Protein AF-A0AAW1NT38-F1 (afdb_monomer_lite)

Secondary structure (DSSP, 8-state):
---------------------HHHHHHHHHHHHHHHHHHHHHTT--HHHHHHHHHHHHHHHHHHSPP----S---HHHHHHHHHHHHHHHHHHHHSGGGTSSTHHHHHHHHHHHTHHHHHTT--------PPPHHHHHHHHHHHHHHHT---TTTSTT--SHHHHHHHHHHHHHHHHHHHT-HHHHHHHHHH-HHHHHHHHHHHHHHTT-HHHHHHH-SSHHHHHHHIIIII-TT--TTTHHHHHHHHHHHTTTTS--TTSHHHHHHHHHHHHT--SS-HHHHTTTS-HHHHHHHHHHHSPPTTSPPPGGGB-TTT--BHHHHHHHHHHH-

Radius of gyration: 24.71 Å; chains: 1; bounding box: 53×36×100 Å

Sequence (331 aa):
MPDDLGKQRIPASRVQVGLVSGERKRVVMDSLALYTELRLTLQGASRQQAREARMQYTSQITTLLPAPARIAHVDEALLELMSERVVWELLCICVGPSAEDGSLAEGLSTWLRTNQAALHCWVKGGGGSDSVTEAQVALVEPCLLLIRRMPHLGQDASISSVPQFVSRRQQWQGAVLGFTQSKAAWDVCRQADPATARGLGMLLNLLLGSSDAIGQATSTWLEQLVARMLYMYPGLRLQGELSALMEQCTQAQDALGCAGWTSTLQLLQAACEGICTPWWPGAARPLGTGSMAHVMDVAGPAPLRPIPPATHTAHTGTTLVESYTAQYASS

Foldseek 3Di:
DDDDPDPPDPPPPPPPPPPQPPLNVQLLVVLVVLLVVLVVQLVPDDLVSNLVSLLVSLVVSLVSADFPDVDVDDDPSNLLSLLLSLLSQLLNLLSDPCQVQLCSLVSLVVSCVRCVSSVCVPDDDDDDDDDDDPLLCLLVVVLVVLVVQQQHAPVPPVHPGLVSNVVSLVVSLVVLVVSVPPVPSLVSSCVVPVPSSVVSVLVSCLQQQPLVSLLVVDQALSSSLSSCCRRPNSPDRLAPRSLVSSVVSCVSRVPRPPLLCVLVSLLSNCSSHLHPFDDPVNVPPSDPLSRSLSVCSSSHHRPPDDRPPSQQPPPPRDGPSVVSVVVVVVD

Organism: NCBI:txid706552

InterPro domains:
  IPR011502 Nucleoporin Nup85-like [PF07575] (135-252)
  IPR011502 Nucleoporin Nup85-like [PTHR13373] (135-300)

pLDDT: mean 71.34, std 16.48, range [25.67, 93.19]

Structure (mmCIF, N/CA/C/O backbone):
data_AF-A0AAW1NT38-F1
#
_entry.id   AF-A0AAW1NT38-F1
#
loop_
_atom_site.group_PDB
_atom_site.id
_atom_site.type_symbol
_atom_site.label_atom_id
_atom_site.label_alt_id
_atom_site.label_comp_id
_atom_site.label_asym_id
_atom_site.label_entity_id
_atom_site.label_seq_id
_atom_site.pdbx_PDB_ins_code
_atom_site.Cartn_x
_atom_site.Cartn_y
_atom_site.Cartn_z
_atom_site.occupancy
_atom_site.B_iso_or_equiv
_atom_site.auth_seq_id
_atom_site.auth_comp_id
_atom_site.auth_asym_id
_atom_site.auth_atom_id
_atom_site.pdbx_PDB_model_num
ATOM 1 N N . MET A 1 1 ? 28.169 -17.656 67.619 1.00 45.38 1 MET A N 1
ATOM 2 C CA . MET A 1 1 ? 28.282 -17.504 66.158 1.00 45.38 1 MET A CA 1
ATOM 3 C C . MET A 1 1 ? 26.889 -17.316 65.593 1.00 45.38 1 MET A C 1
ATOM 5 O O . MET A 1 1 ? 26.133 -18.279 65.629 1.00 45.38 1 MET A O 1
ATOM 9 N N . PRO A 1 2 ? 26.508 -16.090 65.207 1.00 44.72 2 PRO A N 1
ATOM 10 C CA . PRO A 1 2 ? 25.280 -15.835 64.470 1.00 44.72 2 PRO A CA 1
ATOM 11 C C . PRO A 1 2 ? 25.587 -15.630 62.979 1.00 44.72 2 PRO A C 1
ATOM 13 O O . PRO A 1 2 ? 26.490 -14.870 62.630 1.00 44.72 2 PRO A O 1
ATOM 16 N N . ASP A 1 3 ? 24.833 -16.323 62.129 1.00 46.53 3 ASP A N 1
ATOM 17 C CA . ASP A 1 3 ? 24.869 -16.182 60.675 1.00 46.53 3 ASP A CA 1
ATOM 18 C C . ASP A 1 3 ? 24.191 -14.877 60.243 1.00 46.53 3 ASP A C 1
ATOM 20 O O . ASP A 1 3 ? 23.005 -14.639 60.491 1.00 46.53 3 ASP A O 1
ATOM 24 N N . ASP A 1 4 ? 24.981 -14.035 59.586 1.00 45.81 4 ASP A N 1
ATOM 25 C CA . ASP A 1 4 ? 24.618 -12.727 59.057 1.00 45.81 4 ASP A CA 1
ATOM 26 C C . ASP A 1 4 ? 24.061 -12.902 57.632 1.00 45.81 4 ASP A C 1
ATOM 28 O O . ASP A 1 4 ? 24.774 -12.840 56.627 1.00 45.81 4 ASP A O 1
ATOM 32 N N . LEU A 1 5 ? 22.764 -13.212 57.531 1.00 43.72 5 LEU A N 1
ATOM 33 C CA . LEU A 1 5 ? 22.055 -13.270 56.251 1.00 43.72 5 LEU A CA 1
ATOM 34 C C . LEU A 1 5 ? 21.797 -11.848 55.740 1.00 43.72 5 LEU A C 1
ATOM 36 O O . LEU A 1 5 ? 20.794 -11.203 56.061 1.00 43.72 5 LEU A O 1
ATOM 40 N N . GLY A 1 6 ? 22.728 -11.383 54.907 1.00 41.12 6 GLY A N 1
ATOM 41 C CA . GLY A 1 6 ? 22.658 -10.134 54.163 1.00 41.12 6 GLY A CA 1
ATOM 42 C C . GLY A 1 6 ? 21.366 -10.009 53.354 1.00 41.12 6 GLY A C 1
ATOM 43 O O . GLY A 1 6 ? 21.208 -10.589 52.281 1.00 41.12 6 GLY A O 1
ATOM 44 N N . LYS A 1 7 ? 20.446 -9.177 53.848 1.00 41.38 7 LYS A N 1
ATOM 45 C CA . LYS A 1 7 ? 19.305 -8.668 53.082 1.00 41.38 7 LYS A CA 1
ATOM 46 C C . LYS A 1 7 ? 19.824 -7.696 52.021 1.00 41.38 7 LYS A C 1
ATOM 48 O O . LYS A 1 7 ? 19.880 -6.489 52.256 1.00 41.38 7 LYS A O 1
ATOM 53 N N . GLN A 1 8 ? 20.185 -8.209 50.846 1.00 37.03 8 GLN A N 1
ATOM 54 C CA . GLN A 1 8 ? 20.330 -7.380 49.652 1.00 37.03 8 GLN A CA 1
ATOM 55 C C . GLN A 1 8 ? 18.96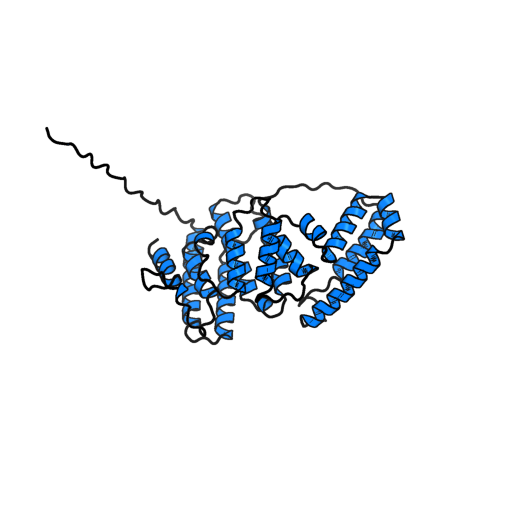2 -6.777 49.315 1.00 37.03 8 GLN A C 1
ATOM 57 O O . GLN A 1 8 ? 18.075 -7.433 48.772 1.00 37.03 8 GLN A O 1
ATOM 62 N N . ARG A 1 9 ? 18.772 -5.505 49.679 1.00 37.41 9 ARG A N 1
ATOM 63 C CA . ARG A 1 9 ? 17.683 -4.685 49.153 1.00 37.41 9 ARG A CA 1
ATOM 64 C C . ARG A 1 9 ? 17.949 -4.481 47.665 1.00 37.41 9 ARG A C 1
ATOM 66 O O . ARG A 1 9 ? 18.832 -3.712 47.303 1.00 37.41 9 ARG A O 1
ATOM 73 N N . ILE A 1 10 ? 17.178 -5.162 46.825 1.00 36.53 10 ILE A N 1
ATOM 74 C CA . ILE A 1 10 ? 17.055 -4.819 45.408 1.00 36.53 10 ILE A CA 1
ATOM 75 C C . ILE A 1 10 ? 16.510 -3.382 45.372 1.00 36.53 10 ILE A C 1
ATOM 77 O O . ILE A 1 10 ? 15.427 -3.145 45.919 1.00 36.53 10 ILE A O 1
ATOM 81 N N . PRO A 1 11 ? 17.242 -2.394 44.827 1.00 38.03 11 PRO A N 1
ATOM 82 C CA . PRO A 1 11 ? 16.704 -1.053 44.694 1.00 38.03 11 PRO A CA 1
ATOM 83 C C . PRO A 1 11 ? 15.492 -1.133 43.769 1.00 38.03 11 PRO A C 1
ATOM 85 O O . PRO A 1 11 ? 15.575 -1.685 42.673 1.00 38.03 11 PRO A O 1
ATOM 88 N N . ALA A 1 12 ? 14.355 -0.613 44.234 1.00 34.03 12 ALA A N 1
ATOM 89 C CA . ALA A 1 12 ? 13.182 -0.430 43.400 1.00 34.03 12 ALA A CA 1
ATOM 90 C C . ALA A 1 12 ? 13.616 0.360 42.162 1.00 34.03 12 ALA A C 1
ATOM 92 O O . ALA A 1 12 ? 13.958 1.541 42.263 1.00 34.03 12 ALA A O 1
ATOM 93 N N . SER A 1 13 ? 13.653 -0.317 41.014 1.00 34.56 13 SER A N 1
ATOM 94 C CA . SER A 1 13 ? 13.786 0.323 39.716 1.00 34.56 13 SER A CA 1
ATOM 95 C C . SER A 1 13 ? 12.601 1.272 39.590 1.00 34.56 13 SER A C 1
ATOM 97 O O . SER A 1 13 ? 11.475 0.857 39.319 1.00 34.56 13 SER A O 1
ATOM 99 N N . ARG A 1 14 ? 12.830 2.555 39.881 1.00 31.98 14 ARG A N 1
ATOM 100 C CA . ARG A 1 14 ? 11.953 3.618 39.411 1.00 31.98 14 ARG A CA 1
ATOM 101 C C . ARG A 1 14 ? 12.062 3.558 37.897 1.00 31.98 14 ARG A C 1
ATOM 103 O O . ARG A 1 14 ? 13.013 4.089 37.334 1.00 31.98 14 ARG A O 1
ATOM 110 N N . VAL A 1 15 ? 11.100 2.893 37.263 1.00 32.72 15 VAL A N 1
ATOM 111 C CA . VAL A 1 15 ? 10.783 3.132 35.860 1.00 32.72 15 VAL A CA 1
ATOM 112 C C . VAL A 1 15 ? 10.579 4.639 35.768 1.00 32.72 15 VAL A C 1
ATOM 114 O O . VAL A 1 15 ? 9.608 5.173 36.304 1.00 32.72 15 VAL A O 1
ATOM 117 N N . GLN A 1 16 ? 11.559 5.352 35.210 1.00 36.75 16 GLN A N 1
ATOM 118 C CA . GLN A 1 16 ? 11.337 6.716 34.768 1.00 36.75 16 GLN A CA 1
ATOM 119 C C . GLN A 1 16 ? 10.251 6.597 33.709 1.00 36.75 16 GLN A C 1
ATOM 121 O O . GLN A 1 16 ? 10.518 6.167 32.591 1.00 36.75 16 GLN A O 1
ATOM 126 N N . VAL A 1 17 ? 9.013 6.901 34.099 1.00 41.00 17 VAL A N 1
ATOM 127 C CA . VAL A 1 17 ? 7.937 7.188 33.159 1.00 41.00 17 VAL A CA 1
ATOM 128 C C . VAL A 1 17 ? 8.474 8.348 32.334 1.00 41.00 17 VAL A C 1
ATOM 130 O O . VAL A 1 17 ? 8.612 9.463 32.842 1.00 41.00 17 VAL A O 1
ATOM 133 N N . GLY A 1 18 ? 8.957 8.031 31.132 1.00 47.66 18 GLY A N 1
ATOM 134 C CA . GLY A 1 18 ? 9.596 8.995 30.253 1.00 47.66 18 GLY A CA 1
ATOM 135 C C . GLY A 1 18 ? 8.668 10.188 30.087 1.00 47.66 18 GLY A C 1
ATOM 136 O O . GLY A 1 18 ? 7.455 10.018 29.971 1.00 47.66 18 GLY A O 1
ATOM 137 N N . LEU A 1 19 ? 9.230 11.397 30.130 1.00 48.25 19 LEU A N 1
ATOM 138 C CA . LEU A 1 19 ? 8.506 12.615 29.789 1.00 48.25 19 LEU A CA 1
ATOM 139 C C . LEU A 1 19 ? 7.923 12.429 28.388 1.00 48.25 19 LEU A C 1
ATOM 141 O O . LEU A 1 19 ? 8.632 12.541 27.392 1.00 48.25 19 LEU A O 1
ATOM 145 N N . VAL A 1 20 ? 6.636 12.098 28.329 1.00 58.75 20 VAL A N 1
ATOM 146 C CA . VAL A 1 20 ? 5.886 12.016 27.083 1.00 58.75 20 VAL A CA 1
ATOM 147 C C . VAL A 1 20 ? 6.027 13.378 26.415 1.00 58.75 20 VAL A C 1
ATOM 149 O O . VAL A 1 20 ? 5.691 14.398 27.027 1.00 58.75 20 VAL A O 1
ATOM 152 N N . SER A 1 21 ? 6.569 13.411 25.195 1.00 73.50 21 SER A N 1
ATOM 153 C CA . SER A 1 21 ? 6.707 14.660 24.447 1.00 73.50 21 SER A CA 1
ATOM 154 C C . SER A 1 21 ? 5.348 15.369 24.389 1.00 73.50 21 SER A C 1
ATOM 156 O O . SER A 1 21 ? 4.294 14.724 24.349 1.00 73.50 21 SER A O 1
ATOM 158 N N . GLY A 1 22 ? 5.343 16.707 24.417 1.00 78.69 22 GLY A N 1
ATOM 159 C CA . GLY A 1 22 ? 4.092 17.478 24.406 1.00 78.69 22 GLY A CA 1
ATOM 160 C C . GLY A 1 22 ? 3.172 17.094 23.239 1.00 78.69 22 GLY A C 1
ATOM 161 O O . GLY A 1 22 ? 1.953 17.047 23.397 1.00 78.69 22 GLY A O 1
ATOM 162 N N . GLU A 1 23 ? 3.763 16.722 22.102 1.00 78.69 23 GLU A N 1
ATOM 163 C CA . GLU A 1 23 ? 3.048 16.227 20.926 1.00 78.69 23 GLU A CA 1
ATOM 164 C C . GLU A 1 23 ? 2.381 14.872 21.162 1.00 78.69 23 GLU A C 1
ATOM 166 O O . GLU A 1 23 ? 1.194 14.725 20.871 1.00 78.69 23 GLU A O 1
ATOM 171 N N . ARG A 1 24 ? 3.090 13.900 21.749 1.00 80.81 24 ARG A N 1
ATOM 172 C CA . ARG A 1 24 ? 2.501 12.595 22.063 1.00 80.81 24 ARG A CA 1
ATOM 173 C C . ARG A 1 24 ? 1.367 12.732 23.076 1.00 80.81 24 ARG A C 1
ATOM 175 O O . ARG A 1 24 ? 0.330 12.103 22.903 1.00 80.81 24 ARG A O 1
ATOM 182 N N . LYS A 1 25 ? 1.497 13.613 24.074 1.00 80.00 25 LYS A N 1
ATOM 183 C CA . LYS A 1 25 ? 0.405 13.892 25.020 1.00 80.00 25 LYS A CA 1
ATOM 184 C C . LYS A 1 25 ? -0.839 14.444 24.315 1.00 80.00 25 LYS A C 1
ATOM 186 O O . LYS A 1 25 ? -1.946 14.029 24.643 1.00 80.00 25 LYS A O 1
ATOM 191 N N . ARG A 1 26 ? -0.666 15.348 23.344 1.00 84.81 26 ARG A N 1
ATOM 192 C CA . ARG A 1 26 ? -1.775 15.880 22.538 1.00 84.81 26 ARG A CA 1
ATOM 193 C C . ARG A 1 26 ? -2.465 14.773 21.740 1.00 84.81 26 ARG A C 1
ATOM 195 O O . ARG A 1 26 ? -3.669 14.607 21.878 1.00 84.81 26 ARG A O 1
ATOM 202 N N . VAL A 1 27 ? -1.702 13.985 20.976 1.00 83.00 27 VAL A N 1
ATOM 203 C CA . VAL A 1 27 ? -2.238 12.864 20.176 1.00 83.00 27 VAL A CA 1
ATOM 204 C C . VAL A 1 27 ? -3.034 11.902 21.055 1.00 83.00 27 VAL A C 1
ATOM 206 O O . VAL A 1 27 ? -4.141 11.499 20.711 1.00 83.00 27 VAL A O 1
ATOM 209 N N . VAL A 1 28 ? -2.493 11.574 22.223 1.00 80.25 28 VAL A N 1
ATOM 210 C CA . VAL A 1 28 ? -3.131 10.684 23.190 1.00 80.25 28 VAL A CA 1
ATOM 211 C C . VAL A 1 28 ? -4.463 11.255 23.700 1.00 80.25 28 VAL A C 1
ATOM 213 O O . VAL A 1 28 ? -5.466 10.547 23.694 1.00 80.25 28 VAL A O 1
ATOM 216 N N . MET A 1 29 ? -4.510 12.532 24.085 1.00 82.00 29 MET A N 1
ATOM 217 C CA . MET A 1 29 ? -5.749 13.164 24.560 1.00 82.00 29 MET A CA 1
ATOM 218 C C . MET A 1 29 ? -6.814 13.267 23.464 1.00 82.00 29 MET A C 1
ATOM 220 O O . MET A 1 29 ? -7.975 12.937 23.705 1.00 82.00 29 MET A O 1
ATOM 224 N N . ASP A 1 30 ? -6.418 13.679 22.261 1.00 85.69 30 ASP A N 1
ATOM 225 C CA . ASP A 1 30 ? -7.339 13.851 21.137 1.00 85.69 30 ASP A CA 1
ATOM 226 C C . ASP A 1 30 ? -7.868 12.490 20.649 1.00 85.69 30 ASP A C 1
ATOM 228 O O . ASP A 1 30 ? -9.058 12.337 20.371 1.00 85.69 30 ASP A O 1
ATOM 232 N N . SER A 1 31 ? -7.012 11.462 20.625 1.00 86.81 31 SER A N 1
ATOM 233 C CA . SER A 1 31 ? -7.403 10.103 20.228 1.00 86.81 31 SER A CA 1
ATOM 234 C C . SER A 1 31 ? -8.367 9.426 21.204 1.00 86.81 31 SER A C 1
ATOM 236 O O . SER A 1 31 ? -9.160 8.590 20.771 1.00 86.81 31 SER A O 1
ATOM 238 N N . LEU A 1 32 ? -8.349 9.788 22.492 1.00 84.31 32 LEU A N 1
ATOM 239 C CA . LEU A 1 32 ? -9.228 9.202 23.509 1.00 84.31 32 LEU A CA 1
ATOM 240 C C . LEU A 1 32 ? -10.703 9.564 23.281 1.00 84.31 32 LEU A C 1
ATOM 242 O O . LEU A 1 32 ? -11.586 8.715 23.438 1.00 84.31 32 LEU A O 1
ATOM 246 N N . ALA A 1 33 ? -10.976 10.813 22.894 1.00 86.25 33 ALA A N 1
ATOM 247 C CA . ALA A 1 33 ? -12.331 11.258 22.573 1.00 86.25 33 ALA A CA 1
ATOM 248 C C . ALA A 1 33 ? -12.879 10.487 21.363 1.00 86.25 33 ALA A C 1
ATOM 250 O O . ALA A 1 33 ? -13.957 9.894 21.438 1.00 86.25 33 ALA A O 1
ATOM 251 N N . LEU A 1 34 ? -12.073 10.404 20.301 1.00 90.06 34 LEU A N 1
ATOM 252 C CA . LEU A 1 34 ? -12.398 9.648 19.091 1.00 90.06 34 LEU A CA 1
ATOM 253 C C . LEU A 1 34 ? -12.607 8.157 19.387 1.00 90.06 34 LEU A C 1
ATOM 255 O O . LEU A 1 34 ? -13.501 7.518 18.838 1.00 90.06 34 LEU A O 1
ATOM 259 N N . TYR A 1 35 ? -11.794 7.592 20.280 1.00 87.25 35 TYR A N 1
ATOM 260 C CA . TYR A 1 35 ? -11.884 6.184 20.646 1.00 87.25 35 TYR A CA 1
ATOM 261 C C . TYR A 1 35 ? -13.162 5.888 21.431 1.00 87.25 35 TYR A C 1
ATOM 263 O O . TYR A 1 35 ? -13.831 4.885 21.189 1.00 87.25 35 TYR A O 1
ATOM 271 N N . THR A 1 36 ? -13.546 6.787 22.335 1.00 85.81 36 THR A N 1
ATOM 272 C CA . THR A 1 36 ? -14.799 6.666 23.086 1.00 85.81 36 THR A CA 1
ATOM 273 C C . THR A 1 36 ? -16.006 6.684 22.143 1.00 85.81 36 THR A C 1
ATOM 275 O O . THR A 1 36 ? -16.895 5.841 22.270 1.00 85.81 36 THR A O 1
ATOM 278 N N . GLU A 1 37 ? -16.009 7.583 21.154 1.00 89.06 37 GLU A N 1
ATOM 279 C CA . GLU A 1 37 ? -17.038 7.645 20.108 1.00 89.06 37 GLU A CA 1
ATOM 280 C C . GLU A 1 37 ? -17.087 6.359 19.269 1.00 89.06 37 GLU A C 1
ATOM 282 O O . GLU A 1 37 ? -18.168 5.797 19.052 1.00 89.06 37 GLU A O 1
ATOM 287 N N . LEU A 1 38 ? -15.922 5.836 18.865 1.00 88.31 38 LEU A N 1
ATOM 288 C CA . LEU A 1 38 ? -15.827 4.562 18.154 1.00 88.31 38 LEU A CA 1
ATOM 289 C C . LEU A 1 38 ? -16.464 3.430 18.970 1.00 88.31 38 LEU A C 1
ATOM 291 O O . LEU A 1 38 ? -17.312 2.709 18.446 1.00 88.31 38 LEU A O 1
ATOM 295 N N . ARG A 1 39 ? -16.099 3.272 20.250 1.00 86.00 39 ARG A N 1
ATOM 296 C CA . ARG A 1 39 ? -16.622 2.178 21.086 1.00 86.00 39 ARG A CA 1
ATOM 297 C C . ARG A 1 39 ? -18.132 2.249 21.258 1.00 86.00 39 ARG A C 1
ATOM 299 O O . ARG A 1 39 ? -18.788 1.214 21.179 1.00 86.00 39 ARG A O 1
ATOM 306 N N . LEU A 1 40 ? -18.678 3.445 21.471 1.00 87.31 40 LEU A N 1
ATOM 307 C CA . LEU A 1 40 ? -20.125 3.644 21.558 1.00 87.31 40 LEU A CA 1
ATOM 308 C C . LEU A 1 40 ? -20.812 3.264 20.244 1.00 87.31 40 LEU A C 1
ATOM 310 O O . LEU A 1 40 ? -21.827 2.576 20.262 1.00 87.31 40 LEU A O 1
ATOM 314 N N . THR A 1 41 ? -20.223 3.637 19.109 1.00 88.25 41 THR A N 1
ATOM 315 C CA . THR A 1 41 ? -20.763 3.303 17.786 1.00 88.25 41 THR A CA 1
ATOM 316 C C . THR A 1 41 ? -20.717 1.800 17.514 1.00 88.25 41 THR A C 1
ATOM 318 O O . THR A 1 41 ? -21.653 1.247 16.949 1.00 88.25 41 THR A O 1
ATOM 321 N N . LEU A 1 42 ? -19.659 1.105 17.942 1.00 84.12 42 LEU A N 1
ATOM 322 C CA . LEU A 1 42 ? -19.520 -0.340 17.742 1.00 84.12 42 LEU A CA 1
ATOM 323 C C . LEU A 1 42 ? -20.532 -1.170 18.554 1.00 84.12 42 LEU A C 1
ATOM 325 O O . LEU A 1 42 ? -20.796 -2.321 18.195 1.00 84.12 42 LEU A O 1
ATOM 329 N N . GLN A 1 43 ? -21.127 -0.614 19.614 1.00 88.00 43 GLN A N 1
ATOM 330 C CA . GLN A 1 43 ? -22.145 -1.298 20.413 1.00 88.00 43 GLN A CA 1
ATOM 331 C C . GLN A 1 43 ? -23.459 -1.422 19.633 1.00 88.00 43 GLN A C 1
ATOM 333 O O . GLN A 1 43 ? -24.268 -0.503 19.569 1.00 88.00 43 GLN A O 1
ATOM 338 N N . GLY A 1 44 ? -23.684 -2.596 19.038 1.00 81.31 44 GLY A N 1
ATOM 339 C CA . GLY A 1 44 ? -24.909 -2.894 18.289 1.00 81.31 44 GLY A CA 1
ATOM 340 C C . GLY A 1 44 ? -24.907 -2.407 16.838 1.00 81.31 44 GLY A C 1
ATOM 341 O O . GLY A 1 44 ? -25.922 -2.544 16.157 1.00 81.31 44 GLY A O 1
ATOM 342 N N . ALA A 1 45 ? -23.782 -1.887 16.338 1.00 84.88 45 ALA A N 1
ATOM 343 C CA . ALA A 1 45 ? -23.643 -1.545 14.929 1.00 84.88 45 ALA A CA 1
ATOM 344 C C . ALA A 1 45 ? -23.773 -2.778 14.024 1.00 84.88 45 ALA A C 1
ATOM 346 O O . ALA A 1 45 ? -23.226 -3.854 14.290 1.00 84.88 45 ALA A O 1
ATOM 347 N N . SER A 1 46 ? -24.432 -2.584 12.882 1.00 87.56 46 SER A N 1
ATOM 348 C CA . SER A 1 46 ? -24.325 -3.514 11.760 1.00 87.56 46 SER A CA 1
ATOM 349 C C . SER A 1 46 ? -22.874 -3.615 11.273 1.00 87.56 46 SER A C 1
ATOM 351 O O . SER A 1 46 ? -22.048 -2.732 11.511 1.00 87.56 46 SER A O 1
ATOM 353 N N . ARG A 1 47 ? -22.548 -4.675 10.524 1.00 78.75 47 ARG A N 1
ATOM 354 C CA . ARG A 1 47 ? -21.198 -4.865 9.961 1.00 78.75 47 ARG A CA 1
ATOM 355 C C . ARG A 1 47 ? -20.735 -3.667 9.121 1.00 78.75 47 ARG A C 1
ATOM 357 O O . ARG A 1 47 ? -19.565 -3.305 9.192 1.00 78.75 47 ARG A O 1
ATOM 364 N N . GLN A 1 48 ? -21.639 -3.065 8.348 1.00 83.12 48 GLN A N 1
ATOM 365 C CA . GLN A 1 48 ? -21.326 -1.901 7.521 1.00 83.12 48 GLN A CA 1
ATOM 366 C C . GLN A 1 48 ? -21.053 -0.659 8.378 1.00 83.12 48 GLN A C 1
ATOM 368 O O . GLN A 1 48 ? -20.013 -0.032 8.209 1.00 83.12 48 GLN A O 1
ATOM 373 N N . GLN A 1 49 ? -21.914 -0.366 9.357 1.00 85.88 49 GLN A N 1
ATOM 374 C CA . GLN A 1 49 ? -21.715 0.757 10.283 1.00 85.88 49 GLN A CA 1
ATOM 375 C C . GLN A 1 49 ? -20.423 0.611 11.094 1.00 85.88 49 GLN A C 1
ATOM 377 O O . GLN A 1 49 ? -19.673 1.569 11.245 1.00 85.88 49 GLN A O 1
ATOM 382 N N . ALA A 1 50 ? -20.121 -0.600 11.573 1.00 81.94 50 ALA A N 1
ATOM 383 C CA . ALA A 1 50 ? -18.883 -0.874 12.294 1.00 81.94 50 ALA A CA 1
ATOM 384 C C . ALA A 1 50 ? -17.649 -0.619 11.417 1.00 81.94 50 ALA A C 1
ATOM 386 O O . ALA A 1 50 ? -16.649 -0.088 11.893 1.00 81.94 50 ALA A O 1
ATOM 387 N N . ARG A 1 51 ? -17.719 -0.962 10.126 1.00 82.25 51 ARG A N 1
ATOM 388 C CA . ARG A 1 51 ? -16.648 -0.680 9.165 1.00 82.25 51 ARG A CA 1
ATOM 389 C C . ARG A 1 51 ? -16.486 0.819 8.922 1.00 82.25 51 ARG A C 1
ATOM 391 O O . ARG A 1 51 ? -15.368 1.311 9.001 1.00 82.25 51 ARG A O 1
ATOM 398 N N . GLU A 1 52 ? -17.576 1.531 8.647 1.00 86.69 52 GLU A N 1
ATOM 399 C CA . GLU A 1 52 ? -17.570 2.983 8.420 1.00 86.69 52 GLU A CA 1
ATOM 400 C C . GLU A 1 52 ? -16.997 3.733 9.628 1.00 86.69 52 GLU A C 1
ATOM 402 O O . GLU A 1 52 ? -16.090 4.549 9.464 1.00 86.69 52 GLU A O 1
ATOM 407 N N . ALA A 1 53 ? -17.422 3.369 10.841 1.00 86.50 53 ALA A N 1
ATOM 408 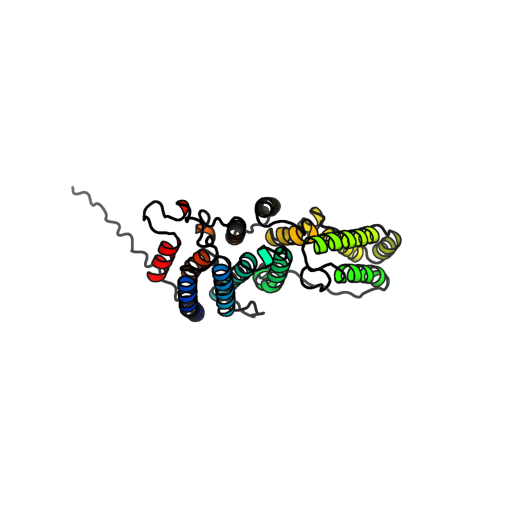C CA . ALA A 1 53 ? -16.904 3.941 12.079 1.00 86.50 53 ALA A CA 1
ATOM 409 C C . ALA A 1 53 ? -15.397 3.689 12.253 1.00 86.50 53 ALA A C 1
ATOM 411 O O . ALA A 1 53 ? -14.648 4.604 12.593 1.00 86.50 53 ALA A O 1
ATOM 412 N N . ARG A 1 54 ? -14.921 2.467 11.966 1.00 86.94 54 ARG A N 1
ATOM 413 C CA . ARG A 1 54 ? -13.488 2.137 12.025 1.00 86.94 54 ARG A CA 1
ATOM 414 C C . ARG A 1 54 ? -12.680 2.918 10.992 1.00 86.94 54 ARG A C 1
ATOM 416 O O . ARG A 1 54 ? -11.635 3.440 11.353 1.00 86.94 54 ARG A O 1
ATOM 423 N N . MET A 1 55 ? -13.163 3.036 9.751 1.00 85.12 55 MET A N 1
ATOM 424 C CA . MET A 1 55 ? -12.500 3.829 8.705 1.00 85.12 55 MET A CA 1
ATOM 425 C C . MET A 1 55 ? -12.412 5.310 9.078 1.00 85.12 55 MET A C 1
ATOM 427 O O . MET A 1 55 ? -11.370 5.941 8.897 1.00 85.12 55 MET A O 1
ATOM 431 N N . GLN A 1 56 ? -13.503 5.872 9.601 1.00 89.94 56 GLN A N 1
ATOM 432 C CA . GLN A 1 56 ? -13.539 7.261 10.045 1.00 89.94 56 GLN A CA 1
ATOM 433 C C . GLN A 1 56 ? -12.540 7.484 11.182 1.00 89.94 56 GLN A C 1
ATOM 435 O O . GLN A 1 56 ? -11.732 8.410 11.117 1.00 89.94 56 GLN A O 1
ATOM 440 N N . TYR A 1 57 ? -12.542 6.593 12.171 1.00 90.75 57 TYR A N 1
ATOM 441 C CA . TYR A 1 57 ? -11.618 6.641 13.292 1.00 90.75 57 TYR A CA 1
ATOM 442 C C . TYR A 1 57 ? -10.151 6.553 12.842 1.00 90.75 57 TYR A C 1
ATOM 444 O O . TYR A 1 57 ? -9.354 7.429 13.173 1.00 90.75 57 TYR A O 1
ATOM 452 N N . THR A 1 58 ? -9.783 5.553 12.032 1.00 86.06 58 THR A N 1
ATOM 453 C CA . THR A 1 58 ? -8.399 5.385 11.550 1.00 86.06 58 THR A CA 1
ATOM 454 C C . THR A 1 58 ? -7.939 6.583 10.718 1.00 86.06 58 THR A C 1
ATOM 456 O O . THR A 1 58 ? -6.799 7.035 10.854 1.00 86.06 58 THR A O 1
ATOM 459 N N . SER A 1 59 ? -8.835 7.152 9.901 1.00 87.81 59 SER A N 1
ATOM 460 C CA . SER A 1 59 ? -8.565 8.375 9.143 1.00 87.81 59 SER A CA 1
ATOM 461 C C . SER A 1 59 ? -8.308 9.564 10.071 1.00 87.81 59 SER A C 1
ATOM 463 O O . SER A 1 59 ? -7.345 10.298 9.867 1.00 87.81 59 SER A O 1
ATOM 465 N N . GLN A 1 60 ? -9.133 9.761 11.101 1.00 91.81 60 GLN A N 1
ATOM 466 C CA . GLN A 1 60 ? -8.967 10.866 12.047 1.00 91.81 60 GLN A CA 1
ATOM 467 C C . GLN A 1 60 ? -7.677 10.720 12.866 1.00 91.81 60 GLN A C 1
ATOM 469 O O . GLN A 1 60 ? -6.915 11.681 12.962 1.00 91.81 60 GLN A O 1
ATOM 474 N N . ILE A 1 61 ? -7.354 9.522 13.364 1.00 89.31 61 ILE A N 1
ATOM 475 C CA . ILE A 1 61 ? -6.084 9.268 14.067 1.00 89.31 61 ILE A CA 1
ATOM 476 C C . ILE A 1 61 ? -4.879 9.580 13.175 1.00 89.31 61 ILE A C 1
ATOM 478 O O . ILE A 1 61 ? -3.946 10.255 13.608 1.00 89.31 61 ILE A O 1
ATOM 482 N N . THR A 1 62 ? -4.925 9.177 11.904 1.00 88.00 62 THR A N 1
ATOM 483 C CA . THR A 1 62 ? -3.871 9.492 10.929 1.00 88.00 62 THR A CA 1
ATOM 484 C C . THR A 1 62 ? -3.642 11.003 10.797 1.00 88.00 62 THR A C 1
ATOM 486 O O . THR A 1 62 ? -2.500 11.442 10.665 1.00 88.00 62 THR A O 1
ATOM 489 N N . THR A 1 63 ? -4.704 11.817 10.862 1.00 89.75 63 THR A N 1
ATOM 490 C CA . THR A 1 63 ? -4.586 13.287 10.790 1.00 89.75 63 THR A CA 1
ATOM 491 C C . THR A 1 63 ? -4.005 13.927 12.051 1.00 89.75 63 THR A C 1
ATOM 493 O O . THR A 1 63 ? -3.421 15.005 11.955 1.00 89.75 63 THR A O 1
ATOM 496 N N . LEU A 1 64 ? -4.122 13.274 13.213 1.00 88.38 64 LEU A N 1
ATOM 497 C CA . LEU A 1 64 ? -3.511 13.740 14.463 1.00 88.38 64 LEU A CA 1
ATOM 498 C C . LEU A 1 64 ? -1.993 13.514 14.484 1.00 88.38 64 LEU A C 1
ATOM 500 O O . LEU A 1 64 ? -1.268 14.225 15.186 1.00 88.38 64 LEU A O 1
ATOM 504 N N . LEU A 1 65 ? -1.518 12.528 13.720 1.00 87.06 65 LEU A N 1
ATOM 505 C CA . LEU A 1 65 ? -0.117 12.135 13.666 1.00 87.06 65 LEU A CA 1
ATOM 506 C C . LEU A 1 65 ? 0.668 12.951 12.622 1.00 87.06 65 LEU A C 1
ATOM 508 O O . LEU A 1 65 ? 0.157 13.249 11.534 1.00 87.06 65 LEU A O 1
ATOM 512 N N . PRO A 1 66 ? 1.932 13.302 12.911 1.00 82.50 66 PRO A N 1
ATOM 513 C CA . PRO A 1 66 ? 2.748 14.133 12.035 1.00 82.50 66 PRO A CA 1
ATOM 514 C C . PRO A 1 66 ? 2.985 13.449 10.686 1.00 82.50 66 PRO A C 1
ATOM 516 O O . PRO A 1 66 ? 3.308 12.265 10.614 1.00 82.50 66 PRO A O 1
ATOM 519 N N . ALA A 1 67 ? 2.812 14.203 9.600 1.00 79.38 67 ALA A N 1
ATOM 520 C CA . ALA A 1 67 ? 3.085 13.707 8.257 1.00 79.38 67 ALA A CA 1
ATOM 521 C C . ALA A 1 67 ? 4.597 13.534 8.034 1.00 79.38 67 ALA A C 1
ATOM 523 O O . ALA A 1 67 ? 5.377 14.327 8.570 1.00 79.38 67 ALA A O 1
ATOM 524 N N . PRO A 1 68 ? 5.020 12.581 7.183 1.00 64.25 68 PRO A N 1
ATOM 525 C CA . PRO A 1 68 ? 6.402 12.467 6.732 1.00 64.25 68 PRO A CA 1
ATOM 526 C C . PRO A 1 68 ? 6.751 13.623 5.781 1.00 64.25 68 PRO A C 1
ATOM 528 O O . PRO A 1 68 ? 6.879 13.459 4.572 1.00 64.25 68 PRO A O 1
ATOM 531 N N . ALA A 1 69 ? 6.871 14.838 6.309 1.00 61.12 69 ALA A N 1
ATOM 532 C CA . ALA A 1 69 ? 7.460 15.947 5.574 1.00 61.12 69 ALA A CA 1
ATOM 533 C C . ALA A 1 69 ? 8.989 15.778 5.527 1.00 61.12 69 ALA A C 1
ATOM 535 O O . ALA A 1 69 ? 9.574 15.043 6.324 1.00 61.12 69 ALA A O 1
ATOM 536 N N . ARG A 1 70 ? 9.659 16.481 4.604 1.00 57.38 70 ARG A N 1
ATOM 537 C CA . ARG A 1 70 ? 11.130 16.589 4.567 1.00 57.38 70 ARG A CA 1
ATOM 538 C C . ARG A 1 70 ? 11.616 17.415 5.761 1.00 57.38 70 ARG A C 1
ATOM 540 O O . ARG A 1 70 ? 12.004 18.570 5.611 1.00 57.38 70 ARG A O 1
ATOM 547 N N . ILE A 1 71 ? 11.524 16.854 6.957 1.00 57.97 71 ILE A N 1
ATOM 548 C CA . ILE A 1 71 ? 11.979 17.495 8.182 1.00 57.97 71 ILE A CA 1
ATOM 549 C C . ILE A 1 71 ? 13.497 17.322 8.226 1.00 57.97 71 ILE A C 1
ATOM 551 O O . ILE A 1 71 ? 14.008 16.206 8.186 1.00 57.97 71 ILE A O 1
ATOM 555 N N . ALA A 1 72 ? 14.224 18.440 8.250 1.00 58.12 72 ALA A N 1
ATOM 556 C CA . ALA A 1 72 ? 15.688 18.447 8.221 1.00 58.12 72 ALA A CA 1
ATOM 557 C C . ALA A 1 72 ? 16.319 17.810 9.476 1.00 58.12 72 ALA A C 1
ATOM 559 O O . ALA A 1 72 ? 17.452 17.338 9.417 1.00 58.12 72 ALA A O 1
ATOM 560 N N . HIS A 1 73 ? 15.575 17.764 10.585 1.00 68.31 73 HIS A N 1
ATOM 561 C CA . HIS A 1 73 ? 15.949 17.092 11.824 1.00 68.31 73 HIS A CA 1
ATOM 562 C C . HIS A 1 73 ? 14.763 16.301 12.375 1.00 68.31 73 HIS A C 1
ATOM 564 O O . HIS A 1 73 ? 13.791 16.884 12.843 1.00 68.31 73 HIS A O 1
ATOM 570 N N . VAL A 1 74 ? 14.857 14.976 12.310 1.00 70.19 74 VAL A N 1
ATOM 571 C CA . VAL A 1 74 ? 13.897 14.059 12.929 1.00 70.19 74 VAL A CA 1
ATOM 572 C C . VAL A 1 74 ? 14.520 13.570 14.232 1.00 70.19 74 VAL A C 1
ATOM 574 O O . VAL A 1 74 ? 15.585 12.951 14.199 1.00 70.19 74 VAL A O 1
ATOM 577 N N . ASP A 1 75 ? 13.901 13.897 15.365 1.00 79.44 75 ASP A N 1
ATOM 578 C CA . ASP A 1 75 ? 14.260 13.293 16.649 1.00 79.44 75 ASP A CA 1
ATOM 579 C C . ASP A 1 75 ? 13.567 11.930 16.832 1.00 79.44 75 ASP A C 1
ATOM 581 O O . ASP A 1 75 ? 12.715 11.526 16.037 1.00 79.44 75 ASP A O 1
ATOM 585 N N . GLU A 1 76 ? 13.973 11.182 17.857 1.00 74.62 76 GLU A N 1
ATOM 586 C CA . GLU A 1 76 ? 13.481 9.821 18.103 1.00 74.62 76 GLU A CA 1
ATOM 587 C C . GLU A 1 76 ? 11.973 9.786 18.405 1.00 74.62 76 GLU A C 1
ATOM 589 O O . GLU A 1 76 ? 11.259 8.930 17.888 1.00 74.62 76 GLU A O 1
ATOM 594 N N . ALA A 1 77 ? 11.458 10.763 19.157 1.00 76.75 77 ALA A N 1
ATOM 595 C CA . ALA A 1 77 ? 10.040 10.835 19.514 1.00 76.75 77 ALA A CA 1
ATOM 596 C C . ALA A 1 77 ? 9.149 11.134 18.296 1.00 76.75 77 ALA A C 1
ATOM 598 O O . ALA A 1 77 ? 8.052 10.585 18.161 1.00 76.75 77 ALA A O 1
ATOM 599 N N . LEU A 1 78 ? 9.619 11.992 17.391 1.00 76.94 78 LEU A N 1
ATOM 600 C CA . LEU A 1 78 ? 8.948 12.281 16.135 1.00 76.94 78 LEU A CA 1
ATOM 601 C C . LEU A 1 78 ? 8.998 11.075 15.191 1.00 76.94 78 LEU A C 1
ATOM 603 O O . LEU A 1 78 ? 7.994 10.769 14.548 1.00 76.94 78 LEU A O 1
ATOM 607 N N . LEU A 1 79 ? 10.124 10.354 15.147 1.00 74.81 79 LEU A N 1
ATOM 608 C CA . LEU A 1 79 ? 10.254 9.119 14.370 1.00 74.81 79 LEU A CA 1
ATOM 609 C C . LEU A 1 79 ? 9.260 8.048 14.840 1.00 74.81 79 LEU A C 1
ATOM 611 O O . LEU A 1 79 ? 8.633 7.398 14.003 1.00 74.81 79 LEU A O 1
ATOM 615 N N . GLU A 1 80 ? 9.064 7.898 16.153 1.00 77.38 80 GLU A N 1
ATOM 616 C CA . GLU A 1 80 ? 8.047 6.999 16.711 1.00 77.38 80 GLU A CA 1
ATOM 617 C C . GLU A 1 80 ? 6.637 7.375 16.239 1.00 77.38 80 GLU A C 1
ATOM 619 O O . GLU A 1 80 ? 5.913 6.520 15.729 1.00 77.38 80 GLU A O 1
ATOM 624 N N . LEU A 1 81 ? 6.249 8.652 16.346 1.00 79.75 81 LEU A N 1
ATOM 625 C CA . LEU A 1 81 ? 4.926 9.122 15.909 1.00 79.75 81 LEU A CA 1
ATOM 626 C C . LEU A 1 81 ? 4.724 8.976 14.393 1.00 79.75 81 LEU A C 1
ATOM 628 O O . LEU A 1 81 ? 3.623 8.667 13.935 1.00 79.75 81 LEU A O 1
ATOM 632 N N . MET A 1 82 ? 5.786 9.159 13.607 1.00 79.38 82 MET A N 1
ATOM 633 C CA . MET A 1 82 ? 5.763 8.892 12.170 1.00 79.38 82 MET A CA 1
ATOM 634 C C . MET A 1 82 ? 5.603 7.395 11.879 1.00 79.38 82 MET A C 1
ATOM 636 O O . MET A 1 82 ? 4.817 7.033 11.006 1.00 79.38 82 MET A O 1
ATOM 640 N N . SER A 1 83 ? 6.284 6.516 12.620 1.00 75.12 83 SER A N 1
ATOM 641 C CA . SER A 1 83 ? 6.118 5.062 12.482 1.00 75.12 83 SER A CA 1
ATOM 642 C C . SER A 1 83 ? 4.702 4.610 12.850 1.00 75.12 83 SER A C 1
ATOM 644 O O . SER A 1 83 ? 4.111 3.767 12.178 1.00 75.12 83 SER A O 1
ATOM 646 N N . GLU A 1 84 ? 4.113 5.244 13.861 1.00 82.12 84 GLU A N 1
ATOM 647 C CA . GLU A 1 84 ? 2.740 5.000 14.278 1.00 82.12 84 GLU A CA 1
ATOM 648 C C . GLU A 1 84 ? 1.750 5.422 13.183 1.00 82.12 84 GLU A C 1
ATOM 650 O O . GLU A 1 84 ? 0.828 4.675 12.853 1.00 82.12 84 GLU A O 1
ATOM 655 N N . ARG A 1 85 ? 1.975 6.572 12.539 1.00 85.12 85 ARG A N 1
ATOM 656 C CA . ARG A 1 85 ? 1.155 7.027 11.407 1.00 85.12 85 ARG A CA 1
ATOM 657 C C . ARG A 1 85 ? 1.171 6.042 10.248 1.00 85.12 85 ARG A C 1
ATOM 659 O O . ARG A 1 85 ? 0.118 5.726 9.702 1.00 85.12 85 ARG A O 1
ATOM 666 N N . VAL A 1 86 ? 2.359 5.556 9.895 1.00 79.06 86 VAL A N 1
ATOM 667 C CA . VAL A 1 86 ? 2.571 4.565 8.833 1.00 79.06 86 VAL A CA 1
ATOM 668 C C . VAL A 1 86 ? 1.690 3.335 9.086 1.00 79.06 86 VAL A C 1
ATOM 670 O O . VAL A 1 86 ? 1.010 2.863 8.174 1.00 79.06 86 VAL A O 1
ATOM 673 N N . VAL A 1 87 ? 1.620 2.872 10.338 1.00 77.69 87 VAL A N 1
ATOM 674 C CA . VAL A 1 87 ? 0.757 1.757 10.754 1.00 77.69 87 VAL A CA 1
ATOM 675 C C . VAL A 1 87 ? -0.735 2.096 10.633 1.00 77.69 87 VAL A C 1
ATOM 677 O O . VAL A 1 87 ? -1.500 1.289 10.103 1.00 77.69 87 VAL A O 1
ATOM 680 N N . TRP A 1 88 ? -1.170 3.282 11.064 1.00 83.44 88 TRP A N 1
ATOM 681 C CA . TRP A 1 88 ? -2.575 3.697 10.946 1.00 83.44 88 TRP A CA 1
ATOM 682 C C . TRP A 1 88 ? -3.040 3.851 9.494 1.00 83.44 88 TRP A C 1
ATOM 684 O O . TRP A 1 88 ? -4.138 3.407 9.154 1.00 83.44 88 TRP A O 1
ATOM 694 N N . GLU A 1 89 ? -2.200 4.394 8.613 1.00 83.19 89 GLU A N 1
ATOM 695 C CA . GLU A 1 89 ? -2.498 4.479 7.179 1.00 83.19 89 GLU A CA 1
ATOM 696 C C . GLU A 1 89 ? -2.617 3.084 6.543 1.00 83.19 89 GLU A C 1
ATOM 698 O O . GLU A 1 89 ? -3.469 2.856 5.681 1.00 83.19 89 GLU A O 1
ATOM 703 N N . LEU A 1 90 ? -1.813 2.124 7.004 1.00 79.50 90 LEU A N 1
ATOM 704 C CA . LEU A 1 90 ? -1.893 0.735 6.559 1.00 79.50 90 LEU A CA 1
ATOM 705 C C . LEU A 1 90 ? -3.196 0.066 7.018 1.00 79.50 90 LEU A C 1
ATOM 707 O O . LEU A 1 90 ? -3.846 -0.640 6.243 1.00 79.50 90 LEU A O 1
ATOM 711 N N . LEU A 1 91 ? -3.619 0.330 8.258 1.00 77.50 91 LEU A N 1
ATOM 712 C CA . LEU A 1 91 ? -4.900 -0.139 8.791 1.00 77.50 91 LEU A CA 1
ATOM 713 C C . LEU A 1 91 ? -6.087 0.449 8.021 1.00 77.50 91 LEU A C 1
ATOM 715 O O . LEU A 1 91 ? -7.022 -0.290 7.718 1.00 77.50 91 LEU A O 1
ATOM 719 N N . CYS A 1 92 ? -6.036 1.727 7.626 1.00 81.75 92 CYS A N 1
ATOM 720 C CA . CYS A 1 92 ? -7.052 2.330 6.754 1.00 81.75 92 CYS A CA 1
ATOM 721 C C . CYS A 1 92 ? -7.239 1.530 5.456 1.00 81.75 92 CYS A C 1
ATOM 723 O O . CYS A 1 92 ? -8.369 1.323 5.019 1.00 81.75 92 CYS A O 1
ATOM 725 N N . ILE A 1 93 ? -6.149 1.053 4.851 1.00 77.50 93 ILE A N 1
ATOM 726 C CA . ILE A 1 93 ? -6.197 0.267 3.611 1.00 77.50 93 ILE A CA 1
ATOM 727 C C . ILE A 1 93 ? -6.803 -1.120 3.858 1.00 77.50 93 ILE A C 1
ATOM 729 O O . ILE A 1 93 ? -7.595 -1.596 3.045 1.00 77.50 93 ILE A O 1
ATOM 733 N N . CYS A 1 94 ? -6.468 -1.749 4.987 1.00 72.50 94 CYS A N 1
ATOM 734 C CA . CYS A 1 94 ? -6.946 -3.090 5.336 1.00 72.50 94 CYS A CA 1
ATOM 735 C C . CYS A 1 94 ? -8.422 -3.112 5.771 1.00 72.50 94 CYS A C 1
ATOM 737 O O . CYS A 1 94 ? -9.123 -4.090 5.530 1.00 72.50 94 CYS A O 1
ATOM 739 N N . VAL A 1 95 ? -8.906 -2.044 6.411 1.00 71.00 95 VAL A N 1
ATOM 740 C CA . VAL A 1 95 ? -10.309 -1.903 6.851 1.00 71.00 95 VAL A CA 1
ATOM 741 C C . VAL A 1 95 ? -11.183 -1.260 5.757 1.00 71.00 95 VAL A C 1
ATOM 743 O O . VAL A 1 95 ? -12.410 -1.423 5.734 1.00 71.00 95 VAL A O 1
ATOM 746 N N . GLY A 1 96 ? -10.545 -0.549 4.827 1.00 68.44 96 GLY A N 1
ATOM 747 C CA . GLY A 1 96 ? -11.163 0.209 3.747 1.00 68.44 96 GLY A CA 1
ATOM 748 C C . GLY A 1 96 ? -11.846 -0.623 2.656 1.00 68.44 96 GLY A C 1
ATOM 749 O O . GLY A 1 96 ? -11.728 -1.852 2.631 1.00 68.44 96 GLY A O 1
ATOM 750 N N . PRO A 1 97 ? -12.559 0.029 1.715 1.00 60.03 97 PRO A N 1
ATOM 751 C CA . PRO A 1 97 ? -13.167 -0.616 0.539 1.00 60.03 97 PRO A CA 1
ATOM 752 C C . PRO A 1 97 ? -12.148 -1.414 -0.289 1.00 60.03 97 PRO A C 1
ATOM 754 O O . PRO A 1 97 ? -12.471 -2.464 -0.841 1.00 60.03 97 PRO A O 1
ATOM 757 N N . SER A 1 98 ? -10.881 -0.986 -0.276 1.00 58.00 98 SER A N 1
ATOM 758 C CA . SER A 1 98 ? -9.793 -1.623 -1.019 1.00 58.00 98 SER A CA 1
ATOM 759 C C . SER A 1 98 ? -9.537 -3.086 -0.674 1.00 58.00 98 SER A C 1
ATOM 761 O O . SER A 1 98 ? -9.044 -3.831 -1.523 1.00 58.00 98 SER A O 1
ATOM 763 N N . ALA A 1 99 ? -9.897 -3.512 0.537 1.00 58.12 99 ALA A N 1
ATOM 764 C CA . ALA A 1 99 ? -9.766 -4.898 0.962 1.00 58.12 99 ALA A CA 1
ATOM 765 C C . ALA A 1 99 ? -10.783 -5.848 0.293 1.00 58.12 99 ALA A C 1
ATOM 767 O O . ALA A 1 99 ? -10.551 -7.051 0.210 1.00 58.12 99 ALA A O 1
ATOM 768 N N . GLU A 1 100 ? -11.909 -5.339 -0.207 1.00 57.53 100 GLU A N 1
ATOM 769 C CA . GLU A 1 100 ? -12.957 -6.177 -0.810 1.00 57.53 100 GLU A CA 1
ATOM 770 C C . GLU A 1 100 ? -12.965 -6.076 -2.339 1.00 57.53 100 GLU A C 1
ATOM 772 O O . GLU A 1 100 ? -13.209 -7.071 -3.022 1.00 57.53 100 GLU A O 1
ATOM 777 N N . ASP A 1 101 ? -12.584 -4.916 -2.876 1.00 60.16 101 ASP A N 1
ATOM 778 C CA . ASP A 1 101 ? -12.669 -4.632 -4.311 1.00 60.16 101 ASP A CA 1
ATOM 779 C C . ASP A 1 101 ? -11.376 -4.949 -5.076 1.00 60.16 101 ASP A C 1
ATOM 781 O O . ASP A 1 101 ? -11.231 -4.563 -6.231 1.00 60.16 101 ASP A O 1
ATOM 785 N N . GLY A 1 102 ? -10.404 -5.617 -4.445 1.00 58.12 102 GLY A N 1
ATOM 786 C CA . GLY A 1 102 ? -9.127 -5.986 -5.070 1.00 58.12 102 GLY A CA 1
ATOM 787 C C . GLY A 1 102 ? -8.181 -4.811 -5.353 1.00 58.12 102 GLY A C 1
ATOM 788 O O . GLY A 1 102 ? -7.130 -5.012 -5.957 1.00 58.12 102 GLY A O 1
ATOM 789 N N . SER A 1 103 ? -8.497 -3.595 -4.888 1.00 67.69 103 SER A N 1
ATOM 790 C CA . SER A 1 103 ? -7.615 -2.421 -5.008 1.00 67.69 103 SER A CA 1
ATOM 791 C C . SER A 1 103 ? -6.559 -2.331 -3.902 1.00 67.69 103 SER A C 1
ATOM 793 O O . SER A 1 103 ? -5.789 -1.373 -3.855 1.00 67.69 103 SER A O 1
ATOM 795 N N . LEU A 1 104 ? -6.459 -3.350 -3.042 1.00 71.31 104 LEU A N 1
ATOM 796 C CA . LEU A 1 104 ? -5.452 -3.451 -1.987 1.00 71.31 104 LEU A CA 1
ATOM 797 C C . LEU A 1 104 ? -4.029 -3.228 -2.504 1.00 71.31 104 LEU A C 1
ATOM 799 O O . LEU A 1 104 ? -3.280 -2.466 -1.904 1.00 71.31 104 LEU A O 1
ATOM 803 N N . ALA A 1 105 ? -3.650 -3.876 -3.609 1.00 66.38 105 ALA A N 1
ATOM 804 C CA . ALA A 1 105 ? -2.301 -3.750 -4.160 1.00 66.38 105 ALA A CA 1
ATOM 805 C C . ALA A 1 105 ? -1.981 -2.293 -4.542 1.00 66.38 105 ALA A C 1
ATOM 807 O O . ALA A 1 105 ? -0.880 -1.802 -4.299 1.00 66.38 105 ALA A O 1
ATOM 808 N N . GLU A 1 106 ? -2.967 -1.579 -5.087 1.00 71.25 106 GLU A N 1
ATOM 809 C CA . GLU A 1 106 ? -2.847 -0.174 -5.476 1.00 71.25 106 GLU A CA 1
ATOM 810 C C . GLU A 1 106 ? -2.839 0.764 -4.258 1.00 71.25 106 GLU A C 1
ATOM 812 O O . GLU A 1 106 ? -2.053 1.717 -4.211 1.00 71.25 106 GLU A O 1
ATOM 817 N N . GLY A 1 107 ? -3.626 0.437 -3.228 1.00 74.50 107 GLY A N 1
ATOM 818 C CA . GLY A 1 107 ? -3.581 1.089 -1.920 1.00 74.50 107 GLY A CA 1
ATOM 819 C C . GLY A 1 107 ? -2.211 0.949 -1.255 1.00 74.50 107 GLY A C 1
ATOM 820 O O . GLY A 1 107 ? -1.596 1.954 -0.903 1.00 74.50 107 GLY A O 1
ATOM 821 N N . LEU A 1 108 ? -1.680 -0.276 -1.165 1.00 73.12 108 LEU A N 1
ATOM 822 C CA . LEU A 1 108 ? -0.354 -0.563 -0.604 1.00 73.12 108 LEU A CA 1
ATOM 823 C C . LEU A 1 108 ? 0.770 0.101 -1.407 1.00 73.12 108 LEU A C 1
ATOM 825 O O . LEU A 1 108 ? 1.704 0.645 -0.825 1.00 73.12 108 LEU A O 1
ATOM 829 N N . SER A 1 109 ? 0.674 0.113 -2.738 1.00 69.31 109 SER A N 1
ATOM 830 C CA . SER A 1 109 ? 1.628 0.816 -3.605 1.00 69.31 109 SER A CA 1
ATOM 831 C C . SER A 1 109 ? 1.649 2.319 -3.344 1.00 69.31 109 SER A C 1
ATOM 833 O O . SER A 1 109 ? 2.708 2.945 -3.260 1.00 69.31 109 SER A O 1
ATOM 835 N N . THR A 1 110 ? 0.468 2.920 -3.221 1.00 75.38 110 THR A N 1
ATOM 836 C CA . THR A 1 110 ? 0.330 4.351 -2.942 1.00 75.38 110 THR A CA 1
ATOM 837 C C . THR A 1 110 ? 0.851 4.677 -1.549 1.00 75.38 110 THR A C 1
ATOM 839 O O . THR A 1 110 ? 1.619 5.621 -1.394 1.00 75.38 110 THR A O 1
ATOM 842 N N . TRP A 1 111 ? 0.535 3.841 -0.563 1.00 81.88 111 TRP A N 1
ATOM 843 C CA . TRP A 1 111 ? 1.059 3.947 0.793 1.00 81.88 111 TRP A CA 1
ATOM 844 C C . TRP A 1 111 ? 2.582 3.834 0.862 1.00 81.88 111 TRP A C 1
ATOM 846 O O . TRP A 1 111 ? 3.209 4.680 1.497 1.00 81.88 111 TRP A O 1
ATOM 856 N N . LEU A 1 112 ? 3.192 2.867 0.163 1.00 74.50 112 LEU A N 1
ATOM 857 C CA . LEU A 1 112 ? 4.651 2.718 0.101 1.00 74.50 112 LEU A CA 1
ATOM 858 C C . LEU A 1 112 ? 5.315 3.970 -0.478 1.00 74.50 112 LEU A C 1
ATOM 860 O O . LEU A 1 112 ? 6.324 4.422 0.052 1.00 74.50 112 LEU A O 1
ATOM 864 N N . ARG A 1 113 ? 4.742 4.564 -1.534 1.00 71.44 113 ARG A N 1
ATOM 865 C CA . ARG A 1 113 ? 5.261 5.804 -2.139 1.00 71.44 113 ARG A CA 1
ATOM 866 C C . ARG A 1 113 ? 5.154 6.998 -1.194 1.00 71.44 113 ARG A C 1
ATOM 868 O O . ARG A 1 113 ? 6.113 7.750 -1.055 1.00 71.44 113 ARG A O 1
ATOM 875 N N . THR A 1 114 ? 4.012 7.165 -0.530 1.00 73.75 114 THR A N 1
ATOM 876 C CA . THR A 1 114 ? 3.785 8.269 0.418 1.00 73.75 114 THR A CA 1
ATOM 877 C C . THR A 1 114 ? 4.700 8.164 1.632 1.00 73.75 114 THR A C 1
ATOM 879 O O . THR A 1 114 ? 5.256 9.161 2.088 1.00 73.75 114 THR A O 1
ATOM 882 N N . ASN A 1 115 ? 4.915 6.942 2.115 1.00 72.75 115 ASN A N 1
ATOM 883 C CA . ASN A 1 115 ? 5.744 6.675 3.281 1.00 72.75 115 ASN A CA 1
ATOM 884 C C . ASN A 1 115 ? 7.196 6.377 2.916 1.00 72.75 115 ASN A C 1
ATOM 886 O O . ASN A 1 115 ? 8.000 6.118 3.806 1.00 72.75 115 ASN A O 1
ATOM 890 N N . GLN A 1 116 ? 7.569 6.495 1.636 1.00 67.50 116 GLN A N 1
ATOM 891 C CA . GLN A 1 116 ? 8.898 6.158 1.148 1.00 67.50 116 GLN A CA 1
ATOM 892 C C . GLN A 1 116 ? 9.981 6.874 1.951 1.00 67.50 116 GLN A C 1
ATOM 894 O O . GLN A 1 116 ? 10.958 6.241 2.294 1.00 67.50 116 GLN A O 1
ATOM 899 N N . ALA A 1 117 ? 9.813 8.148 2.318 1.00 63.03 117 ALA A N 1
ATOM 900 C CA . ALA A 1 117 ? 10.795 8.859 3.140 1.00 63.03 117 ALA A CA 1
ATOM 901 C C . ALA A 1 117 ? 10.943 8.246 4.544 1.00 63.03 117 ALA A C 1
ATOM 903 O O . ALA A 1 117 ? 12.065 7.996 4.969 1.00 63.03 117 ALA A O 1
ATOM 904 N N . ALA A 1 118 ? 9.832 7.936 5.222 1.00 63.44 118 ALA A N 1
ATOM 905 C CA . ALA A 1 118 ? 9.844 7.256 6.520 1.00 63.44 118 ALA A CA 1
ATOM 906 C C . ALA A 1 118 ? 10.445 5.839 6.428 1.00 63.44 118 ALA A C 1
ATOM 908 O O . ALA A 1 118 ? 11.094 5.385 7.365 1.00 63.44 118 ALA A O 1
ATOM 909 N N . LEU A 1 119 ? 10.281 5.179 5.275 1.00 61.59 119 LEU A N 1
ATOM 910 C CA . LEU A 1 119 ? 10.845 3.863 4.965 1.00 61.59 119 LEU A CA 1
ATOM 911 C C . LEU A 1 119 ? 12.335 3.931 4.544 1.00 61.59 119 LEU A C 1
ATOM 913 O O . LEU A 1 119 ? 13.116 3.056 4.903 1.00 61.59 119 LEU A O 1
ATOM 917 N N . HIS A 1 120 ? 12.751 4.979 3.820 1.00 55.56 120 HIS A N 1
ATOM 918 C CA . HIS A 1 120 ? 14.082 5.163 3.212 1.00 55.56 120 HIS A CA 1
ATOM 919 C C . HIS A 1 120 ? 15.075 5.953 4.059 1.00 55.56 120 HIS A C 1
ATOM 921 O O . HIS A 1 120 ? 16.246 6.022 3.678 1.00 55.56 120 HIS A O 1
ATOM 927 N N . CYS A 1 121 ? 14.692 6.481 5.225 1.00 47.41 121 CYS A N 1
ATOM 928 C CA . CYS A 1 121 ? 15.655 6.998 6.208 1.00 47.41 121 CYS A CA 1
ATOM 929 C C . CYS A 1 121 ? 16.791 5.994 6.530 1.00 47.41 121 CYS A C 1
ATOM 931 O O . CYS A 1 121 ? 17.756 6.361 7.196 1.00 47.41 121 CYS A O 1
ATOM 933 N N . TRP A 1 122 ? 16.691 4.736 6.079 1.00 41.47 122 TRP A N 1
ATOM 934 C CA . TRP A 1 122 ? 17.613 3.636 6.342 1.00 41.47 122 TRP A CA 1
ATOM 935 C C . TRP A 1 122 ? 18.489 3.181 5.154 1.00 41.47 122 TRP A C 1
ATOM 937 O O . TRP A 1 122 ? 19.375 2.359 5.370 1.00 41.47 122 TRP A O 1
ATOM 947 N N . VAL A 1 123 ? 18.346 3.712 3.928 1.00 34.16 123 VAL A N 1
ATOM 948 C CA . VAL A 1 123 ? 19.207 3.309 2.786 1.00 34.16 123 VAL A CA 1
ATOM 949 C C . VAL A 1 123 ? 19.610 4.517 1.930 1.00 34.16 123 VAL A C 1
ATOM 951 O O . VAL A 1 123 ? 18.772 5.171 1.312 1.00 34.16 123 VAL A O 1
ATOM 954 N N . LYS A 1 124 ? 20.920 4.812 1.884 1.00 30.22 124 LYS A N 1
ATOM 955 C CA . LYS A 1 124 ? 21.525 5.903 1.094 1.00 30.22 124 LYS A CA 1
ATOM 956 C C . LYS A 1 124 ? 22.059 5.421 -0.260 1.00 30.22 124 LYS A C 1
ATOM 958 O O . LYS A 1 124 ? 22.809 4.455 -0.323 1.00 30.22 124 LYS A O 1
ATOM 963 N N . GLY A 1 125 ? 21.802 6.220 -1.293 1.00 26.94 125 GLY A N 1
ATOM 964 C CA . GLY A 1 125 ? 22.495 6.246 -2.591 1.00 26.94 125 GLY A CA 1
ATOM 965 C C . GLY A 1 125 ? 21.576 6.908 -3.621 1.00 26.94 125 GLY A C 1
ATOM 966 O O . GLY A 1 125 ? 20.401 6.581 -3.665 1.00 26.94 125 GLY A O 1
ATOM 967 N N . GLY A 1 126 ? 21.943 7.897 -4.432 1.00 26.16 126 GLY A N 1
ATOM 968 C CA . GLY A 1 126 ? 23.237 8.369 -4.916 1.00 26.16 126 GLY A CA 1
ATOM 969 C C . GLY A 1 126 ? 23.039 8.624 -6.414 1.00 26.16 126 GLY A C 1
ATOM 970 O O . GLY A 1 126 ? 23.129 7.690 -7.199 1.00 26.16 126 GLY A O 1
ATOM 971 N N . GLY A 1 127 ? 22.640 9.843 -6.794 1.00 25.67 127 GLY A N 1
ATOM 972 C CA . GLY A 1 127 ? 22.260 10.187 -8.169 1.00 25.67 127 GLY A CA 1
ATOM 973 C C . GLY A 1 127 ? 23.407 10.831 -8.944 1.00 25.67 127 GLY A C 1
ATOM 974 O O . GLY A 1 127 ? 23.949 11.843 -8.504 1.00 25.67 127 GLY A O 1
ATOM 975 N N . GLY A 1 128 ? 23.744 10.250 -10.095 1.00 28.92 128 GLY A N 1
ATOM 976 C CA . GLY A 1 128 ? 24.582 10.846 -11.137 1.00 28.92 128 GLY A CA 1
ATOM 977 C C . GLY A 1 128 ? 23.740 11.173 -12.375 1.00 28.92 128 GLY A C 1
ATOM 978 O O . GLY A 1 128 ? 22.756 10.493 -12.657 1.00 28.92 128 GLY A O 1
ATOM 979 N N . SER A 1 129 ? 24.120 12.237 -13.077 1.00 40.53 129 SER A N 1
ATOM 980 C CA . SER A 1 129 ? 23.522 12.739 -14.322 1.00 40.53 129 SER A CA 1
ATOM 981 C C . SER A 1 129 ? 24.382 12.314 -15.509 1.00 40.53 129 SER A C 1
ATOM 983 O O . SER A 1 129 ? 25.597 12.347 -15.354 1.00 40.53 129 SER A O 1
ATOM 985 N N . ASP A 1 130 ? 23.783 12.037 -16.678 1.00 37.50 130 ASP A N 1
ATOM 986 C CA . ASP A 1 130 ? 24.399 12.378 -17.972 1.00 37.50 130 ASP A CA 1
ATOM 987 C C . ASP A 1 130 ? 23.431 12.365 -19.174 1.00 37.50 130 ASP A C 1
ATOM 989 O O . ASP A 1 130 ? 22.330 11.816 -19.125 1.00 37.50 130 ASP A O 1
ATOM 993 N N . SER A 1 131 ? 23.868 13.066 -20.228 1.00 50.66 131 SER A N 1
ATOM 994 C CA . SER A 1 131 ? 23.172 13.497 -21.452 1.00 50.66 131 SER A CA 1
ATOM 995 C C . SER A 1 131 ? 22.524 12.395 -22.302 1.00 50.66 131 SER A C 1
ATOM 997 O O . SER A 1 131 ? 23.129 11.351 -22.542 1.00 50.66 131 SER A O 1
ATOM 999 N N . VAL A 1 132 ? 21.335 12.693 -22.850 1.00 54.84 132 VAL A N 1
ATOM 1000 C CA . VAL A 1 132 ? 20.507 11.761 -23.637 1.00 54.84 132 VAL A CA 1
ATOM 1001 C C . VAL A 1 132 ? 20.866 11.777 -25.134 1.00 54.84 132 VAL A C 1
ATOM 1003 O O . VAL A 1 132 ? 20.927 12.844 -25.741 1.00 54.84 132 VAL A O 1
ATOM 1006 N N . THR A 1 133 ? 21.056 10.604 -25.749 1.00 62.59 133 THR A N 1
ATOM 1007 C CA . THR A 1 133 ? 21.273 10.409 -27.202 1.00 62.59 133 THR A CA 1
ATOM 1008 C C . THR A 1 133 ? 19.982 9.978 -27.923 1.00 62.59 133 THR A C 1
ATOM 1010 O O . THR A 1 133 ? 19.125 9.329 -27.327 1.00 62.59 133 THR A O 1
ATOM 1013 N N . GLU A 1 134 ? 19.821 10.281 -29.222 1.00 62.59 134 GLU A N 1
ATOM 1014 C CA . GLU A 1 134 ? 18.616 9.920 -30.013 1.00 62.59 134 GLU A CA 1
ATOM 1015 C C . GLU A 1 134 ? 18.289 8.411 -29.992 1.00 62.59 134 GLU A C 1
ATOM 1017 O O . GLU A 1 134 ? 17.122 8.017 -29.974 1.00 62.59 134 GLU A O 1
ATOM 1022 N N . ALA A 1 135 ? 19.310 7.550 -29.916 1.00 60.78 135 ALA A N 1
ATOM 1023 C CA . ALA A 1 135 ? 19.139 6.100 -29.814 1.00 60.78 135 ALA A CA 1
ATOM 1024 C C . ALA A 1 135 ? 18.533 5.650 -28.469 1.00 60.78 135 ALA A C 1
ATOM 1026 O O . ALA A 1 135 ? 17.834 4.636 -28.421 1.00 60.78 135 ALA A O 1
ATOM 1027 N N . GLN A 1 136 ? 18.759 6.399 -27.382 1.00 61.50 136 GLN A N 1
ATOM 1028 C CA . GLN A 1 136 ? 18.087 6.161 -26.100 1.00 61.50 136 GLN A CA 1
ATOM 1029 C C . GLN A 1 136 ? 16.616 6.584 -26.184 1.00 61.50 136 GLN A C 1
ATOM 1031 O O . GLN A 1 136 ? 15.749 5.845 -25.724 1.00 61.50 136 GLN A O 1
ATOM 1036 N N . VAL A 1 137 ? 16.313 7.716 -26.832 1.00 68.31 137 VAL A N 1
ATOM 1037 C CA . VAL A 1 137 ? 14.933 8.213 -27.003 1.00 68.31 137 VAL A CA 1
ATOM 1038 C C . VAL A 1 137 ? 14.061 7.185 -27.731 1.00 68.31 137 VAL A C 1
ATOM 1040 O O . VAL A 1 137 ? 12.963 6.879 -27.267 1.00 68.31 137 VAL A O 1
ATOM 1043 N N . ALA A 1 138 ? 14.584 6.562 -28.793 1.00 72.75 138 ALA A N 1
ATOM 1044 C CA . ALA A 1 138 ? 13.858 5.577 -29.598 1.00 72.75 138 ALA A CA 1
ATOM 1045 C C . ALA A 1 138 ? 13.395 4.326 -28.820 1.00 72.75 138 ALA A C 1
ATOM 1047 O O . ALA A 1 138 ? 12.389 3.718 -29.189 1.00 72.75 138 ALA A O 1
ATOM 1048 N N . LEU A 1 139 ? 14.100 3.933 -27.749 1.00 79.50 139 LEU A N 1
ATOM 1049 C CA . LEU A 1 139 ? 13.698 2.812 -26.888 1.00 79.50 139 LEU A CA 1
ATOM 1050 C C . LEU A 1 139 ? 12.934 3.286 -25.641 1.00 79.50 139 LEU A C 1
ATOM 1052 O O . LEU A 1 139 ? 11.986 2.626 -25.207 1.00 79.50 139 LEU A O 1
ATOM 1056 N N . VAL A 1 140 ? 13.310 4.439 -25.082 1.00 78.75 140 VAL A N 1
ATOM 1057 C CA . VAL A 1 140 ? 12.696 5.011 -23.878 1.00 78.75 140 VAL A CA 1
ATOM 1058 C C . VAL A 1 140 ? 11.257 5.453 -24.143 1.00 78.75 140 VAL A C 1
ATOM 1060 O O . VAL A 1 140 ? 10.390 5.170 -23.321 1.00 78.75 140 VAL A O 1
ATOM 1063 N N . GLU A 1 141 ? 10.958 6.092 -25.276 1.00 81.44 141 GLU A N 1
ATOM 1064 C CA . GLU A 1 141 ? 9.606 6.587 -25.571 1.00 81.44 141 GLU A CA 1
ATOM 1065 C C . GLU A 1 141 ? 8.546 5.473 -25.642 1.00 81.44 141 GLU A C 1
ATOM 1067 O O . GLU A 1 141 ? 7.522 5.593 -24.959 1.00 81.44 141 GLU A O 1
ATOM 1072 N N . PRO A 1 142 ? 8.759 4.356 -26.370 1.00 80.88 142 PRO A N 1
ATOM 1073 C CA . PRO A 1 142 ? 7.825 3.234 -26.338 1.00 80.88 142 PRO A CA 1
ATOM 1074 C C . PRO A 1 142 ? 7.701 2.603 -24.948 1.00 80.88 142 PRO A C 1
ATOM 1076 O O . PRO A 1 142 ? 6.590 2.267 -24.533 1.00 80.88 142 PRO A O 1
ATOM 1079 N N . CYS A 1 143 ? 8.804 2.486 -24.195 1.00 81.19 143 CYS A N 1
ATOM 1080 C CA . CYS A 1 143 ? 8.762 2.000 -22.812 1.00 81.19 143 CYS A CA 1
ATOM 1081 C C . CYS A 1 143 ? 7.897 2.911 -21.931 1.00 81.19 143 CYS A C 1
ATOM 1083 O O . CYS A 1 143 ? 7.033 2.429 -21.201 1.00 81.19 14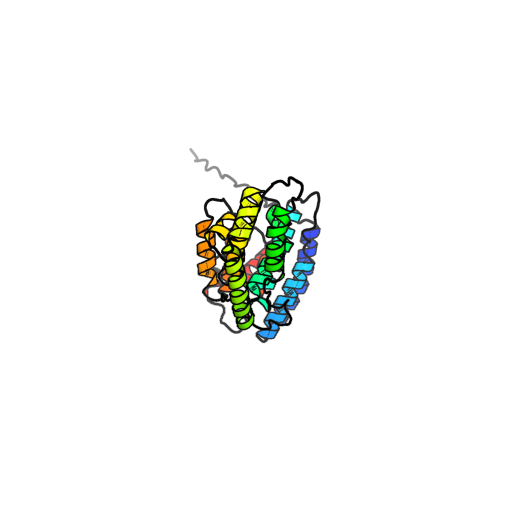3 CYS A O 1
ATOM 1085 N N . LEU A 1 144 ? 8.073 4.231 -22.032 1.00 79.69 144 LEU A N 1
ATOM 1086 C CA . LEU A 1 144 ? 7.272 5.215 -21.307 1.00 79.69 144 LEU A CA 1
ATOM 1087 C C . LEU A 1 144 ? 5.801 5.164 -21.717 1.00 79.69 144 LEU A C 1
ATOM 1089 O O . LEU A 1 144 ? 4.931 5.278 -20.856 1.00 79.69 144 LEU A O 1
ATOM 1093 N N . LEU A 1 145 ? 5.501 4.972 -23.003 1.00 84.19 145 LEU A N 1
ATOM 1094 C CA . LEU A 1 145 ? 4.130 4.799 -23.479 1.00 84.19 145 LEU A CA 1
ATOM 1095 C C . LEU A 1 145 ? 3.485 3.550 -22.865 1.00 84.19 145 LEU A C 1
ATOM 1097 O O . LEU A 1 145 ? 2.341 3.616 -22.418 1.00 84.19 145 LEU A O 1
ATOM 1101 N N . LEU A 1 146 ? 4.210 2.427 -22.821 1.00 86.12 146 LEU A N 1
ATOM 1102 C CA . LEU A 1 146 ? 3.739 1.194 -22.190 1.00 86.12 146 LEU A CA 1
ATOM 1103 C C . LEU A 1 146 ? 3.490 1.407 -20.695 1.00 86.12 146 LEU A C 1
ATOM 1105 O O . LEU A 1 146 ? 2.423 1.047 -20.212 1.00 86.12 146 LEU A O 1
ATOM 1109 N N . ILE A 1 147 ? 4.414 2.054 -19.984 1.00 83.62 147 ILE A N 1
ATOM 1110 C CA . ILE A 1 147 ? 4.265 2.367 -18.555 1.00 83.62 147 ILE A CA 1
ATOM 1111 C C . ILE A 1 147 ? 3.060 3.283 -18.313 1.00 83.62 147 ILE A C 1
ATOM 1113 O O . ILE A 1 147 ? 2.258 3.019 -17.428 1.00 83.62 147 ILE A O 1
ATOM 1117 N N . ARG A 1 148 ? 2.878 4.330 -19.125 1.00 82.12 148 ARG A N 1
ATOM 1118 C CA . ARG A 1 148 ? 1.737 5.257 -19.009 1.00 82.12 148 ARG A CA 1
ATOM 1119 C C . ARG A 1 148 ? 0.391 4.610 -19.320 1.00 82.12 148 ARG A C 1
ATOM 1121 O O . ARG A 1 148 ? -0.632 5.111 -18.877 1.00 82.12 148 ARG A O 1
ATOM 1128 N N . ARG A 1 149 ? 0.385 3.540 -20.114 1.00 87.31 149 ARG A N 1
ATOM 1129 C CA . ARG A 1 149 ? -0.812 2.754 -20.454 1.00 87.31 149 ARG A CA 1
ATOM 1130 C C . ARG A 1 149 ? -1.015 1.559 -19.530 1.00 87.31 149 ARG A C 1
ATOM 1132 O O . ARG A 1 149 ? -1.838 0.697 -19.835 1.00 87.31 149 ARG A O 1
ATOM 1139 N N . MET A 1 150 ? -0.237 1.472 -18.455 1.00 85.12 150 MET A N 1
ATOM 1140 C CA . MET A 1 150 ? -0.420 0.452 -17.443 1.00 85.12 150 MET A CA 1
ATOM 1141 C C . MET A 1 150 ? -1.845 0.570 -16.877 1.00 85.12 150 MET A C 1
ATOM 1143 O O . MET A 1 150 ? -2.214 1.653 -16.440 1.00 85.12 150 MET A O 1
ATOM 1147 N N . PRO A 1 151 ? -2.657 -0.501 -16.900 1.00 86.00 151 PRO A N 1
ATOM 1148 C CA . PRO A 1 151 ? -3.999 -0.444 -16.335 1.00 86.00 151 PRO A CA 1
ATOM 1149 C C . PRO A 1 151 ? -3.946 -0.208 -14.827 1.00 86.00 151 PRO A C 1
ATOM 1151 O O . PRO A 1 151 ? -3.103 -0.817 -14.154 1.00 86.00 151 PRO A O 1
ATOM 1154 N N . HIS A 1 152 ? -4.874 0.605 -14.321 1.00 81.75 152 HIS A N 1
ATOM 1155 C CA . HIS A 1 152 ? -5.040 0.930 -12.902 1.00 81.75 152 HIS A CA 1
ATOM 1156 C C . HIS A 1 152 ? -6.493 0.715 -12.463 1.00 81.75 152 HIS A C 1
ATOM 1158 O O . HIS A 1 152 ? -7.431 1.087 -13.171 1.00 81.75 152 HIS A O 1
ATOM 1164 N N . LEU A 1 153 ? -6.704 0.103 -11.298 1.00 76.12 153 LEU A N 1
ATOM 1165 C CA . LEU A 1 153 ? -8.043 -0.201 -10.807 1.00 76.12 153 LEU A CA 1
ATOM 1166 C C . LEU A 1 153 ? -8.605 1.021 -10.066 1.00 76.12 153 LEU A C 1
ATOM 1168 O O . LEU A 1 153 ? -8.059 1.469 -9.065 1.00 76.12 153 LEU A O 1
ATOM 1172 N N . GLY A 1 154 ? -9.724 1.566 -10.549 1.00 70.44 154 GLY A N 1
ATOM 1173 C CA . GLY A 1 154 ? -10.380 2.725 -9.928 1.00 70.44 154 GLY A CA 1
ATOM 1174 C C . GLY A 1 154 ? -9.821 4.094 -10.337 1.00 70.44 154 GLY A C 1
ATOM 1175 O O . GLY A 1 154 ? -10.456 5.103 -10.045 1.00 70.44 154 GLY A O 1
ATOM 1176 N N . GLN A 1 155 ? -8.695 4.150 -11.058 1.00 73.38 155 GLN A N 1
ATOM 1177 C CA . GLN A 1 155 ? -8.238 5.374 -11.737 1.00 73.38 155 GLN A CA 1
ATOM 1178 C C . GLN A 1 155 ? -8.709 5.429 -13.193 1.00 73.38 155 GLN A C 1
ATOM 1180 O O . GLN A 1 155 ? -9.084 6.489 -13.694 1.00 73.38 155 GLN A O 1
ATOM 1185 N N . ASP A 1 156 ? -8.742 4.277 -13.866 1.00 73.44 156 ASP A N 1
ATOM 1186 C CA . ASP A 1 156 ? -9.267 4.185 -15.219 1.00 73.44 156 ASP A CA 1
ATOM 1187 C C . ASP A 1 156 ? -10.793 4.091 -15.174 1.00 73.44 156 ASP A C 1
ATOM 1189 O O . ASP A 1 156 ? -11.351 3.054 -14.825 1.00 73.44 156 ASP A O 1
ATOM 1193 N N . ALA A 1 157 ? -11.490 5.140 -15.624 1.00 74.31 157 ALA A N 1
ATOM 1194 C CA . ALA A 1 157 ? -12.959 5.170 -15.688 1.00 74.31 157 ALA A CA 1
ATOM 1195 C C . ALA A 1 157 ? -13.575 4.010 -16.505 1.00 74.31 157 ALA A C 1
ATOM 1197 O O . ALA A 1 157 ? -14.761 3.712 -16.383 1.00 74.31 157 ALA A O 1
ATOM 1198 N N . SER A 1 158 ? -12.771 3.347 -17.343 1.00 80.25 158 SER A N 1
ATOM 1199 C CA . SER A 1 158 ? -13.173 2.179 -18.136 1.00 80.25 158 SER A CA 1
ATOM 1200 C C . SER A 1 158 ? -13.021 0.830 -17.415 1.00 80.25 158 SER A C 1
ATOM 1202 O O . SER A 1 158 ? -13.450 -0.192 -17.954 1.00 80.25 158 SER A O 1
ATOM 1204 N N . ILE A 1 159 ? -12.414 0.807 -16.224 1.00 82.81 159 ILE A N 1
ATOM 1205 C CA . ILE A 1 159 ? -12.131 -0.394 -15.435 1.00 82.81 159 ILE A CA 1
ATOM 1206 C C . ILE A 1 159 ? -12.865 -0.284 -14.098 1.00 82.81 159 ILE A C 1
ATOM 1208 O O . ILE A 1 159 ? -12.398 0.335 -13.148 1.00 82.81 159 ILE A O 1
ATOM 1212 N N . SER A 1 160 ? -14.031 -0.920 -14.033 1.00 83.19 160 SER A N 1
ATOM 1213 C CA . SER A 1 160 ? -14.949 -0.829 -12.887 1.00 83.19 160 SER A CA 1
ATOM 1214 C C . SER A 1 160 ? -14.923 -2.052 -11.968 1.00 83.19 160 SER A C 1
ATOM 1216 O O . SER A 1 160 ? -15.622 -2.087 -10.962 1.00 83.19 160 SER A O 1
ATOM 1218 N N . SER A 1 161 ? -14.155 -3.087 -12.317 1.00 83.56 161 SER A N 1
ATOM 1219 C CA . SER A 1 161 ? -14.113 -4.341 -11.559 1.00 83.56 161 SER A CA 1
ATOM 1220 C C . SER A 1 161 ? -12.780 -5.070 -11.714 1.00 83.56 161 SER A C 1
ATOM 1222 O O . SER A 1 161 ? -12.094 -4.932 -12.731 1.00 83.56 161 SER A O 1
ATOM 1224 N N . VAL A 1 162 ? -12.443 -5.913 -10.732 1.00 81.31 162 VAL A N 1
ATOM 1225 C CA . VAL A 1 162 ? -11.226 -6.745 -10.740 1.00 81.31 162 VAL A CA 1
ATOM 1226 C C . VAL A 1 162 ? -11.115 -7.626 -11.993 1.00 81.31 162 VAL A C 1
ATOM 1228 O O . VAL A 1 162 ? -10.043 -7.644 -12.595 1.00 81.31 162 VAL A O 1
ATOM 1231 N N . PRO A 1 163 ? -12.170 -8.319 -12.475 1.00 87.88 163 PRO A N 1
ATOM 1232 C CA . PRO A 1 163 ? -12.049 -9.130 -13.688 1.00 87.88 163 PRO A CA 1
ATOM 1233 C C . PRO A 1 163 ? -11.719 -8.300 -14.937 1.00 87.88 163 PRO A C 1
ATOM 1235 O O . PRO A 1 163 ? -10.895 -8.714 -15.753 1.00 87.88 163 PRO A O 1
ATOM 1238 N N . GLN A 1 164 ? -12.319 -7.108 -15.075 1.00 88.62 164 GLN A N 1
ATOM 1239 C CA . GLN A 1 164 ? -11.994 -6.180 -16.165 1.00 88.62 164 GLN A CA 1
ATOM 1240 C C . GLN A 1 164 ? -10.540 -5.710 -16.070 1.00 88.62 164 GLN A C 1
ATOM 1242 O O . GLN A 1 164 ? -9.836 -5.694 -17.081 1.00 88.62 164 GLN A O 1
ATOM 1247 N N . PHE A 1 165 ? -10.083 -5.382 -14.860 1.00 87.44 165 PHE A N 1
ATOM 1248 C CA . PHE A 1 165 ? -8.704 -4.990 -14.592 1.00 87.44 165 PHE A CA 1
ATOM 1249 C C . PHE A 1 165 ? -7.719 -6.092 -14.978 1.00 87.44 165 PHE A C 1
ATOM 1251 O O . PHE A 1 165 ? -6.820 -5.842 -15.776 1.00 87.44 165 PHE A O 1
ATOM 1258 N N . VAL A 1 166 ? -7.923 -7.321 -14.496 1.00 88.50 166 VAL A N 1
ATOM 1259 C CA . VAL A 1 166 ? -7.061 -8.473 -14.806 1.00 88.50 166 VAL A CA 1
ATOM 1260 C C . VAL A 1 166 ? -7.025 -8.743 -16.313 1.00 88.50 166 VAL A C 1
ATOM 1262 O O . VAL A 1 166 ? -5.949 -8.947 -16.872 1.00 88.50 166 VAL A O 1
ATOM 1265 N N . SER A 1 167 ? -8.167 -8.673 -17.003 1.00 90.69 167 SER A N 1
ATOM 1266 C CA . SER A 1 167 ? -8.218 -8.855 -18.461 1.00 90.69 167 SER A CA 1
ATOM 1267 C C . SER A 1 167 ? -7.427 -7.774 -19.210 1.00 90.69 167 SER A C 1
ATOM 1269 O O . SER A 1 167 ? -6.592 -8.083 -20.064 1.00 90.69 167 SER A O 1
ATOM 1271 N N . ARG A 1 168 ? -7.624 -6.496 -18.859 1.00 90.31 168 ARG A N 1
ATOM 1272 C CA . ARG A 1 168 ? -6.856 -5.378 -19.433 1.00 90.31 168 ARG A CA 1
ATOM 1273 C C . ARG A 1 168 ? -5.370 -5.492 -19.118 1.00 90.31 168 ARG A C 1
ATOM 1275 O O . ARG A 1 168 ? -4.540 -5.212 -19.980 1.00 90.31 168 ARG A O 1
ATOM 1282 N N . ARG A 1 169 ? -5.034 -5.948 -17.912 1.00 90.38 169 ARG A N 1
ATOM 1283 C CA . ARG A 1 169 ? -3.662 -6.182 -17.469 1.00 90.38 169 ARG A CA 1
ATOM 1284 C C . ARG A 1 169 ? -2.965 -7.226 -18.326 1.00 90.38 169 ARG A C 1
ATOM 1286 O O . ARG A 1 169 ? -1.855 -6.973 -18.778 1.00 90.38 169 ARG A O 1
ATOM 1293 N N . GLN A 1 170 ? -3.627 -8.343 -18.607 1.00 90.50 170 GLN A N 1
ATOM 1294 C CA . GLN A 1 170 ? -3.094 -9.398 -19.472 1.00 90.50 170 GLN A CA 1
ATOM 1295 C C . GLN A 1 170 ? -2.877 -8.908 -20.909 1.00 90.50 170 GLN A C 1
ATOM 1297 O O . GLN A 1 170 ? -1.837 -9.184 -21.502 1.00 90.50 170 GLN A O 1
ATOM 1302 N N . GLN A 1 171 ? -3.815 -8.129 -21.461 1.00 92.19 171 GLN A N 1
ATOM 1303 C CA . GLN A 1 171 ? -3.651 -7.519 -22.789 1.00 92.19 171 GLN A CA 1
ATOM 1304 C C . GLN A 1 171 ? -2.439 -6.582 -22.832 1.00 92.19 171 GLN A C 1
ATOM 1306 O O . GLN A 1 171 ? -1.626 -6.644 -23.754 1.00 92.19 171 GLN A O 1
ATOM 1311 N N . TRP A 1 172 ? -2.299 -5.733 -21.813 1.00 93.19 172 TRP A N 1
ATOM 1312 C CA . TRP A 1 172 ? -1.160 -4.834 -21.675 1.00 93.19 172 TRP A CA 1
ATOM 1313 C C . TRP A 1 172 ? 0.164 -5.599 -21.512 1.00 93.19 172 TRP A C 1
ATOM 1315 O O . TRP A 1 172 ? 1.126 -5.283 -22.208 1.00 93.19 172 TRP A O 1
ATOM 1325 N N . GLN A 1 173 ? 0.211 -6.655 -20.691 1.00 92.31 173 GLN A N 1
ATOM 1326 C CA . GLN A 1 173 ? 1.385 -7.531 -20.568 1.00 92.31 173 GLN A CA 1
ATOM 1327 C C . GLN A 1 173 ? 1.740 -8.190 -21.906 1.00 92.31 173 GLN A C 1
ATOM 1329 O O . GLN A 1 173 ? 2.916 -8.266 -22.252 1.00 92.31 173 GLN A O 1
ATOM 1334 N N . GLY A 1 174 ? 0.743 -8.594 -22.700 1.00 90.81 174 GLY A N 1
ATOM 1335 C CA . GLY A 1 174 ? 0.950 -9.086 -24.063 1.00 90.81 174 GLY A CA 1
ATOM 1336 C C . GLY A 1 174 ? 1.619 -8.050 -24.973 1.00 90.81 174 GLY A C 1
ATOM 1337 O O . GLY A 1 174 ? 2.536 -8.391 -25.717 1.00 90.81 174 GLY A O 1
ATOM 1338 N N . ALA A 1 175 ? 1.229 -6.775 -24.873 1.00 90.62 175 ALA A N 1
ATOM 1339 C CA . ALA A 1 175 ? 1.874 -5.688 -25.612 1.00 90.62 175 ALA A CA 1
ATOM 1340 C C . ALA A 1 175 ? 3.321 -5.440 -25.148 1.00 90.62 175 ALA A C 1
ATOM 1342 O O . ALA A 1 175 ? 4.208 -5.257 -25.983 1.00 90.62 175 ALA A O 1
ATOM 1343 N N . VAL A 1 176 ? 3.577 -5.484 -23.835 1.00 90.50 176 VAL A N 1
ATOM 1344 C CA . VAL A 1 176 ? 4.935 -5.378 -23.274 1.00 90.50 176 VAL A CA 1
ATOM 1345 C C . VAL A 1 176 ? 5.812 -6.534 -23.760 1.00 90.50 176 VAL A C 1
ATOM 1347 O O . VAL A 1 176 ? 6.926 -6.300 -24.221 1.00 90.50 176 VAL A O 1
ATOM 1350 N N . LEU A 1 177 ? 5.301 -7.768 -23.727 1.00 91.44 177 LEU A N 1
ATOM 1351 C CA . LEU A 1 177 ? 6.013 -8.952 -24.207 1.00 91.44 177 LEU A CA 1
ATOM 1352 C C . LEU A 1 177 ? 6.290 -8.884 -25.717 1.00 91.44 177 LEU A C 1
ATOM 1354 O O . LEU A 1 177 ? 7.386 -9.211 -26.164 1.00 91.44 177 LEU A O 1
ATOM 1358 N N . GLY A 1 178 ? 5.325 -8.420 -26.514 1.00 88.88 178 GLY A N 1
ATOM 1359 C CA . GLY A 1 178 ? 5.537 -8.196 -27.945 1.00 88.88 178 GLY A CA 1
ATOM 1360 C C . GLY A 1 178 ? 6.647 -7.173 -28.210 1.00 88.88 178 GLY A C 1
ATOM 1361 O O . GLY A 1 178 ? 7.484 -7.371 -29.091 1.00 88.88 178 GLY A O 1
ATOM 1362 N N . PHE A 1 179 ? 6.713 -6.110 -27.405 1.00 88.44 179 PHE A N 1
ATOM 1363 C CA . PHE A 1 179 ? 7.762 -5.098 -27.510 1.00 88.44 179 PHE A CA 1
ATOM 1364 C C . PHE A 1 179 ? 9.149 -5.619 -27.093 1.00 88.44 179 PHE A C 1
ATOM 1366 O O . PHE A 1 179 ? 10.140 -5.330 -27.768 1.00 88.44 179 PHE A O 1
ATOM 1373 N N . THR A 1 180 ? 9.251 -6.425 -26.030 1.00 86.88 180 THR A N 1
ATOM 1374 C CA . THR A 1 180 ? 10.538 -7.020 -25.613 1.00 86.88 180 THR A CA 1
ATOM 1375 C C . THR A 1 180 ? 11.086 -8.017 -26.635 1.00 86.88 180 THR A C 1
ATOM 1377 O O . THR A 1 180 ? 12.298 -8.200 -26.729 1.00 86.88 180 THR A O 1
ATOM 1380 N N . GLN A 1 181 ? 10.223 -8.621 -27.455 1.00 87.06 181 GLN A N 1
ATOM 1381 C CA . GLN A 1 181 ? 10.623 -9.534 -28.532 1.00 87.06 181 GLN A CA 1
ATOM 1382 C C . GLN A 1 181 ? 11.122 -8.817 -29.805 1.00 87.06 181 GLN A C 1
ATOM 1384 O O . GLN A 1 181 ? 11.738 -9.451 -30.667 1.00 87.06 181 GLN A O 1
ATOM 1389 N N . SER A 1 182 ? 10.918 -7.500 -29.934 1.00 85.56 182 SER A N 1
ATOM 1390 C CA . SER A 1 182 ? 11.302 -6.715 -31.117 1.00 85.56 182 SER A CA 1
ATOM 1391 C C . SER A 1 182 ? 12.810 -6.415 -31.178 1.00 85.56 182 SER A C 1
ATOM 1393 O O . SER A 1 182 ? 13.257 -5.314 -30.855 1.00 85.56 182 SER A O 1
ATOM 1395 N N . LYS A 1 183 ? 13.614 -7.379 -31.646 1.00 84.06 183 LYS A N 1
ATOM 1396 C CA . LYS A 1 183 ? 15.094 -7.316 -31.651 1.00 84.06 183 LYS A CA 1
ATOM 1397 C C . LYS A 1 183 ? 15.697 -6.024 -32.225 1.00 84.06 183 LYS A C 1
ATOM 1399 O O . LYS A 1 183 ? 16.622 -5.488 -31.627 1.00 84.06 183 LYS A O 1
ATOM 1404 N N . ALA A 1 184 ? 15.148 -5.488 -33.318 1.00 81.62 184 ALA A N 1
ATOM 1405 C CA . ALA A 1 184 ? 15.737 -4.352 -34.036 1.00 81.62 184 ALA A CA 1
ATOM 1406 C C . ALA A 1 184 ? 15.914 -3.089 -33.166 1.00 81.62 184 ALA A C 1
ATOM 1408 O O . ALA A 1 184 ? 16.982 -2.485 -33.175 1.00 81.62 184 ALA A O 1
ATOM 1409 N N . ALA A 1 185 ? 14.904 -2.718 -32.370 1.00 74.62 185 ALA A N 1
ATOM 1410 C CA . ALA A 1 185 ? 14.975 -1.539 -31.498 1.00 74.62 185 ALA A CA 1
ATOM 1411 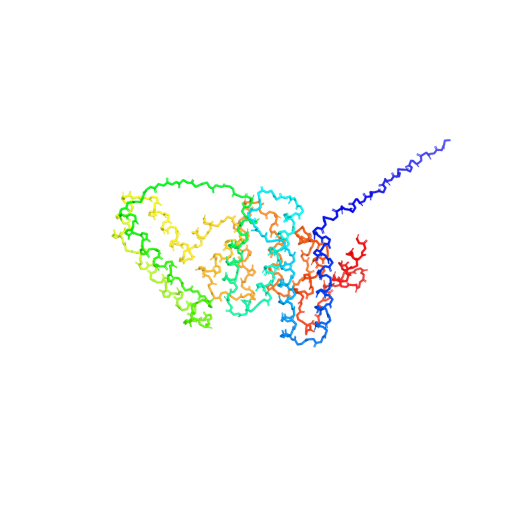C C . ALA A 1 185 ? 15.944 -1.746 -30.319 1.00 74.62 185 ALA A C 1
ATOM 1413 O O . ALA A 1 185 ? 16.698 -0.846 -29.946 1.00 74.62 185 ALA A O 1
ATOM 1414 N N . TRP A 1 186 ? 15.966 -2.960 -29.761 1.00 86.62 186 TRP A N 1
ATOM 1415 C CA . TRP A 1 186 ? 16.855 -3.320 -28.657 1.00 86.62 186 TRP A CA 1
ATOM 1416 C C . TRP A 1 186 ? 18.315 -3.435 -29.082 1.00 86.62 186 TRP A C 1
ATOM 1418 O O . TRP A 1 186 ? 19.193 -3.157 -28.272 1.00 86.62 186 TRP A O 1
ATOM 1428 N N . ASP A 1 187 ? 18.598 -3.867 -30.309 1.00 86.81 187 ASP A N 1
ATOM 1429 C CA . ASP A 1 187 ? 19.966 -4.008 -30.815 1.00 86.81 187 ASP A CA 1
ATOM 1430 C C . ASP A 1 187 ? 20.617 -2.641 -31.040 1.00 86.81 187 ASP A C 1
ATOM 1432 O O . ASP A 1 187 ? 21.746 -2.430 -30.598 1.00 86.81 187 ASP A O 1
ATOM 1436 N N . VAL A 1 188 ? 19.881 -1.688 -31.623 1.00 83.06 188 VAL A N 1
ATOM 1437 C CA . VAL A 1 188 ? 20.346 -0.301 -31.798 1.00 83.06 188 VAL A CA 1
ATOM 1438 C C . VAL A 1 188 ? 20.640 0.349 -30.443 1.00 83.06 188 VAL A C 1
ATOM 1440 O O . VAL A 1 188 ? 21.720 0.904 -30.245 1.00 83.06 188 VAL A O 1
ATOM 1443 N N . CYS A 1 189 ? 19.724 0.229 -29.476 1.00 80.69 189 CYS A N 1
ATOM 1444 C CA . CYS A 1 189 ? 19.937 0.791 -28.143 1.00 80.69 189 CYS A CA 1
ATOM 1445 C C . CYS A 1 189 ? 21.071 0.082 -27.391 1.00 80.69 189 CYS A C 1
ATOM 1447 O O . CYS A 1 189 ? 21.896 0.753 -26.787 1.00 80.69 189 CYS A O 1
ATOM 1449 N N . ARG A 1 190 ? 21.192 -1.251 -27.470 1.00 88.00 190 ARG A N 1
ATOM 1450 C CA . ARG A 1 190 ? 22.307 -1.984 -26.840 1.00 88.00 190 ARG A CA 1
ATOM 1451 C C . ARG A 1 190 ? 23.669 -1.592 -27.399 1.00 88.00 190 ARG A C 1
ATOM 1453 O O . ARG A 1 190 ? 24.635 -1.629 -26.648 1.00 88.00 190 ARG A O 1
ATOM 1460 N N . GLN A 1 191 ? 23.758 -1.263 -28.686 1.00 84.12 191 GLN A N 1
ATOM 1461 C CA . GLN A 1 191 ? 25.005 -0.797 -29.298 1.00 84.12 191 GLN A CA 1
ATOM 1462 C C . GLN A 1 191 ? 25.358 0.628 -28.862 1.00 84.12 191 GLN A C 1
ATOM 1464 O O . GLN A 1 191 ? 26.527 0.905 -28.611 1.00 84.12 191 GLN A O 1
ATOM 1469 N N . ALA A 1 192 ? 24.363 1.513 -28.758 1.00 83.19 192 ALA A N 1
ATOM 1470 C CA . ALA A 1 192 ? 24.571 2.906 -28.367 1.00 83.19 192 ALA A CA 1
ATOM 1471 C C . ALA A 1 192 ? 24.784 3.081 -26.852 1.00 83.19 192 ALA A C 1
ATOM 1473 O O . ALA A 1 192 ? 25.681 3.803 -26.429 1.00 83.19 192 ALA A O 1
ATOM 1474 N N . ASP A 1 193 ? 23.964 2.414 -26.038 1.00 79.62 193 ASP A N 1
ATOM 1475 C CA . ASP A 1 193 ? 23.999 2.447 -24.579 1.00 79.62 193 ASP A CA 1
ATOM 1476 C C . ASP A 1 193 ? 23.518 1.106 -23.974 1.00 79.62 193 ASP A C 1
ATOM 1478 O O . ASP A 1 193 ? 22.326 0.899 -23.692 1.00 79.62 193 ASP A O 1
ATOM 1482 N N . PRO A 1 194 ? 24.458 0.181 -23.712 1.00 82.88 194 PRO A N 1
ATOM 1483 C CA . PRO A 1 194 ? 24.162 -1.099 -23.080 1.00 82.88 194 PRO A CA 1
ATOM 1484 C C . PRO A 1 194 ? 23.542 -0.981 -21.680 1.00 82.88 194 PRO A C 1
ATOM 1486 O O . PRO A 1 194 ? 22.833 -1.900 -21.258 1.00 82.88 194 PRO A O 1
ATOM 1489 N N . ALA A 1 195 ? 23.827 0.094 -20.935 1.00 79.75 195 ALA A N 1
ATOM 1490 C CA . ALA A 1 195 ? 23.344 0.272 -19.568 1.00 79.75 195 ALA A CA 1
ATOM 1491 C C . ALA A 1 195 ? 21.859 0.651 -19.565 1.00 79.75 195 ALA A C 1
ATOM 1493 O O . ALA A 1 195 ? 21.072 0.001 -18.873 1.00 79.75 195 ALA A O 1
ATOM 1494 N N . THR A 1 196 ? 21.459 1.612 -20.404 1.00 80.94 196 THR A N 1
ATOM 1495 C CA . THR A 1 196 ? 20.046 1.983 -20.593 1.00 80.94 196 THR A CA 1
ATOM 1496 C C . THR A 1 196 ? 19.237 0.799 -21.112 1.00 80.94 196 THR A C 1
ATOM 1498 O O . THR A 1 196 ? 18.193 0.475 -20.543 1.00 80.94 196 THR A O 1
ATOM 1501 N N . ALA A 1 197 ? 19.729 0.084 -22.129 1.00 83.25 197 ALA A N 1
ATOM 1502 C CA . ALA A 1 197 ? 19.044 -1.105 -22.628 1.00 83.25 197 ALA A CA 1
ATOM 1503 C C . ALA A 1 197 ? 18.889 -2.179 -21.534 1.00 83.25 197 ALA A C 1
ATOM 1505 O O . ALA A 1 197 ? 17.822 -2.766 -21.377 1.00 83.25 197 ALA A O 1
ATOM 1506 N N . ARG A 1 198 ? 19.917 -2.421 -20.714 1.00 85.56 198 ARG A N 1
ATOM 1507 C CA . ARG A 1 198 ? 19.805 -3.358 -19.586 1.00 85.56 198 ARG A CA 1
ATOM 1508 C C . ARG A 1 198 ? 18.773 -2.889 -18.559 1.00 85.56 198 ARG A C 1
ATOM 1510 O O . ARG A 1 198 ? 17.935 -3.690 -18.153 1.00 85.56 198 ARG A O 1
ATOM 1517 N N . GLY A 1 199 ? 18.810 -1.613 -18.174 1.00 83.38 199 GLY A N 1
ATOM 1518 C CA . GLY A 1 199 ? 17.884 -1.026 -17.204 1.00 83.38 199 GLY A CA 1
ATOM 1519 C C . GLY A 1 199 ? 16.428 -1.099 -17.664 1.00 83.38 199 GLY A C 1
ATOM 1520 O O . GLY A 1 199 ? 15.567 -1.553 -16.913 1.00 83.38 199 GLY A O 1
ATOM 1521 N N . LEU A 1 200 ? 16.154 -0.752 -18.925 1.00 83.81 200 LEU A N 1
ATOM 1522 C CA . LEU A 1 200 ? 14.823 -0.891 -19.519 1.00 83.81 200 LEU A CA 1
ATOM 1523 C C . LEU A 1 200 ? 14.391 -2.358 -19.606 1.00 83.81 200 LEU A C 1
ATOM 1525 O O . LEU A 1 200 ? 13.243 -2.672 -19.306 1.00 83.81 200 LEU A O 1
ATOM 1529 N N . GLY A 1 201 ? 15.299 -3.273 -19.954 1.00 88.12 201 GLY A N 1
ATOM 1530 C CA . GLY A 1 201 ? 15.012 -4.708 -19.962 1.00 88.12 201 GLY A CA 1
ATOM 1531 C C . GLY A 1 201 ? 14.622 -5.233 -18.577 1.00 88.12 201 GLY A C 1
ATOM 1532 O O . GLY A 1 201 ? 13.631 -5.950 -18.444 1.00 88.12 201 GLY A O 1
ATOM 1533 N N . MET A 1 202 ? 15.353 -4.833 -17.532 1.00 86.94 202 MET A N 1
ATOM 1534 C CA . MET A 1 202 ? 15.018 -5.161 -16.142 1.00 86.94 202 MET A CA 1
ATOM 1535 C C . MET A 1 202 ? 13.657 -4.588 -15.741 1.00 86.94 202 MET A C 1
ATOM 1537 O O . MET A 1 202 ? 12.833 -5.314 -15.187 1.00 86.94 202 MET A O 1
ATOM 1541 N N . LEU A 1 203 ? 13.395 -3.321 -16.075 1.00 87.81 203 LEU A N 1
ATOM 1542 C CA . LEU A 1 203 ? 12.120 -2.664 -15.801 1.00 87.81 203 LEU A CA 1
ATOM 1543 C C . LEU A 1 203 ? 10.951 -3.395 -16.468 1.00 87.81 203 LEU A C 1
ATOM 1545 O O . LEU A 1 203 ? 9.966 -3.702 -15.806 1.00 87.81 203 LEU A O 1
ATOM 1549 N N . LEU A 1 204 ? 11.049 -3.722 -17.758 1.00 88.31 204 LEU A N 1
ATOM 1550 C CA . LEU A 1 204 ? 9.975 -4.430 -18.457 1.00 88.31 204 LEU A CA 1
ATOM 1551 C C . LEU A 1 204 ? 9.777 -5.853 -17.922 1.00 88.31 204 LEU A C 1
ATOM 1553 O O . LEU A 1 204 ? 8.638 -6.289 -17.783 1.00 88.31 204 LEU A O 1
ATOM 1557 N N . ASN A 1 205 ? 10.850 -6.562 -17.559 1.00 90.31 205 ASN A N 1
ATOM 1558 C CA . ASN A 1 205 ? 10.739 -7.874 -16.914 1.00 90.31 205 ASN A CA 1
ATOM 1559 C C . ASN A 1 205 ? 10.047 -7.790 -15.546 1.00 90.31 205 ASN A C 1
ATOM 1561 O O . ASN A 1 205 ? 9.253 -8.667 -15.209 1.00 90.31 205 ASN A O 1
ATOM 1565 N N . LEU A 1 206 ? 10.300 -6.726 -14.781 1.00 88.94 206 LEU A N 1
ATOM 1566 C CA . LEU A 1 206 ? 9.582 -6.445 -13.540 1.00 88.94 206 LEU A CA 1
ATOM 1567 C C . LEU A 1 206 ? 8.096 -6.190 -13.808 1.00 88.94 206 LEU A C 1
ATOM 1569 O O . LEU A 1 206 ? 7.246 -6.794 -13.159 1.00 88.94 206 LEU A O 1
ATOM 1573 N N . LEU A 1 207 ? 7.773 -5.358 -14.801 1.00 87.00 207 LEU A N 1
ATOM 1574 C CA . LEU A 1 207 ? 6.394 -5.054 -15.205 1.00 87.00 207 LEU A CA 1
ATOM 1575 C C . LEU A 1 207 ? 5.619 -6.294 -15.687 1.00 87.00 207 LEU A C 1
ATOM 1577 O O . LEU A 1 207 ? 4.405 -6.388 -15.480 1.00 87.00 207 LEU A O 1
ATOM 1581 N N . LEU A 1 208 ? 6.322 -7.250 -16.300 1.00 91.00 208 LEU A N 1
ATOM 1582 C CA . LEU A 1 208 ? 5.803 -8.559 -16.705 1.00 91.00 208 LEU A CA 1
ATOM 1583 C C . LEU A 1 208 ? 5.642 -9.547 -15.537 1.00 91.00 208 LEU A C 1
ATOM 1585 O O . LEU A 1 208 ? 5.141 -10.647 -15.750 1.00 91.00 208 LEU A O 1
ATOM 1589 N N . GLY A 1 209 ? 6.043 -9.178 -14.319 1.00 90.31 209 GLY A N 1
ATOM 1590 C CA . GLY A 1 209 ? 5.893 -10.026 -13.139 1.00 90.31 209 GLY A CA 1
ATOM 1591 C C . GLY A 1 209 ? 6.969 -11.103 -12.996 1.00 90.31 209 GLY A C 1
ATOM 1592 O O . GLY A 1 209 ? 6.725 -12.112 -12.339 1.00 90.31 209 GLY A O 1
ATOM 1593 N N . SER A 1 210 ? 8.154 -10.924 -13.595 1.00 93.06 210 SER A N 1
ATOM 1594 C CA . SER A 1 210 ? 9.271 -11.857 -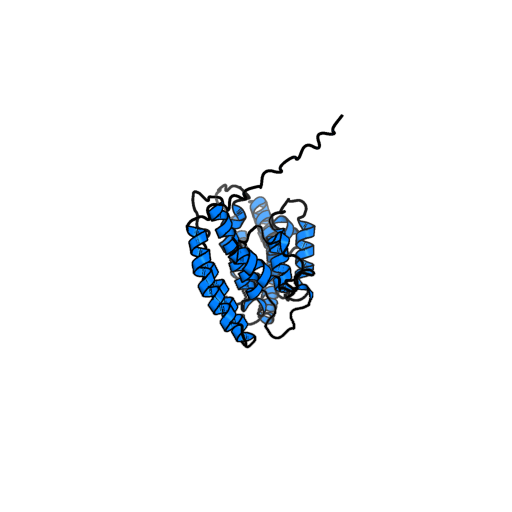13.397 1.00 93.06 210 SER A CA 1
ATOM 1595 C C . SER A 1 210 ? 9.702 -11.872 -11.929 1.00 93.06 210 SER A C 1
ATOM 1597 O O . SER A 1 210 ? 10.122 -10.846 -11.392 1.00 93.06 210 SER A O 1
ATOM 1599 N N . SER A 1 211 ? 9.630 -13.042 -11.286 1.00 89.75 211 SER A N 1
ATOM 1600 C CA . SER A 1 211 ? 10.012 -13.199 -9.876 1.00 89.75 211 SER A CA 1
ATOM 1601 C C . SER A 1 211 ? 11.465 -12.785 -9.624 1.00 89.75 211 SER A C 1
ATOM 1603 O O . SER A 1 211 ? 11.739 -12.138 -8.615 1.00 89.75 211 SER A O 1
ATOM 1605 N N . ASP A 1 212 ? 12.375 -13.094 -10.552 1.00 90.00 212 ASP A N 1
ATOM 1606 C CA . ASP A 1 212 ? 13.793 -12.739 -10.434 1.00 90.00 212 ASP A CA 1
ATOM 1607 C C . ASP A 1 212 ? 14.000 -11.227 -10.550 1.00 90.00 212 ASP A C 1
ATOM 1609 O O . ASP A 1 212 ? 14.738 -10.634 -9.766 1.00 90.00 212 ASP A O 1
ATOM 1613 N N . ALA A 1 213 ? 13.313 -10.584 -11.503 1.00 89.38 213 ALA A N 1
ATOM 1614 C CA . ALA A 1 213 ? 13.398 -9.137 -11.690 1.00 89.38 213 ALA A CA 1
ATOM 1615 C C . ALA A 1 213 ? 12.803 -8.381 -10.497 1.00 89.38 213 ALA A C 1
ATOM 1617 O O . ALA A 1 213 ? 13.370 -7.384 -10.057 1.00 89.38 213 ALA A O 1
ATOM 1618 N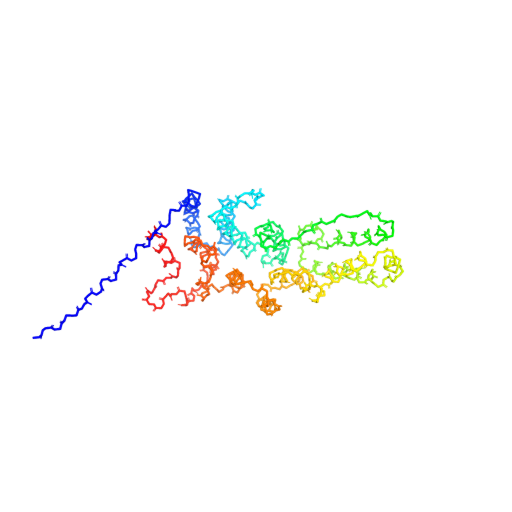 N . ILE A 1 214 ? 11.691 -8.878 -9.946 1.00 88.56 214 ILE A N 1
ATOM 1619 C CA . ILE A 1 214 ? 11.102 -8.347 -8.717 1.00 88.56 214 ILE A CA 1
ATOM 1620 C C . ILE A 1 214 ? 12.099 -8.491 -7.563 1.00 88.56 214 ILE A C 1
ATOM 1622 O O . ILE A 1 214 ? 12.405 -7.498 -6.917 1.00 88.56 214 ILE A O 1
ATOM 1626 N N . GLY A 1 215 ? 12.661 -9.685 -7.345 1.00 86.75 215 GLY A N 1
ATOM 1627 C CA . GLY A 1 215 ? 13.625 -9.920 -6.266 1.00 86.75 215 GLY A CA 1
ATOM 1628 C C . GLY A 1 215 ? 14.859 -9.016 -6.342 1.00 86.75 215 GLY A C 1
ATOM 1629 O O . GLY A 1 215 ? 15.316 -8.527 -5.317 1.00 86.75 215 GLY A O 1
ATOM 1630 N N . GLN A 1 216 ? 15.362 -8.736 -7.549 1.00 86.44 216 GLN A N 1
ATOM 1631 C CA . GLN A 1 216 ? 16.499 -7.828 -7.759 1.00 86.44 216 GLN A CA 1
ATOM 1632 C C . GLN A 1 216 ? 16.155 -6.348 -7.549 1.00 86.44 216 GLN A C 1
ATOM 1634 O O . GLN A 1 216 ? 17.036 -5.562 -7.208 1.00 86.44 216 GLN A O 1
ATOM 1639 N N . ALA A 1 217 ? 14.906 -5.949 -7.797 1.00 84.25 217 ALA A N 1
ATOM 1640 C CA . ALA A 1 217 ? 14.479 -4.554 -7.724 1.00 84.25 217 ALA A CA 1
ATOM 1641 C C . ALA A 1 217 ? 13.940 -4.140 -6.349 1.00 84.25 217 ALA A C 1
ATOM 1643 O O . ALA A 1 217 ? 13.752 -2.949 -6.107 1.00 84.25 217 ALA A O 1
ATOM 1644 N N . THR A 1 218 ? 13.659 -5.101 -5.470 1.00 83.88 218 THR A N 1
ATOM 1645 C CA . THR A 1 218 ? 13.081 -4.853 -4.146 1.00 83.88 218 THR A CA 1
ATOM 1646 C C . THR A 1 218 ? 14.098 -5.104 -3.048 1.00 83.88 218 THR A C 1
ATOM 1648 O O . THR A 1 218 ? 14.800 -6.110 -3.059 1.00 83.88 218 THR A O 1
ATOM 1651 N N . SER A 1 219 ? 14.137 -4.205 -2.075 1.00 79.00 219 SER A N 1
ATOM 1652 C CA . SER A 1 219 ? 15.055 -4.230 -0.936 1.00 79.00 219 SER A CA 1
ATOM 1653 C C . SER A 1 219 ? 14.407 -4.748 0.348 1.00 79.00 219 SER A C 1
ATOM 1655 O O . SER A 1 219 ? 15.113 -5.213 1.239 1.00 79.00 219 SER A O 1
ATOM 1657 N N . THR A 1 220 ? 13.069 -4.714 0.425 1.00 78.06 220 THR A N 1
ATOM 1658 C CA . THR A 1 220 ? 12.287 -5.194 1.577 1.00 78.06 220 THR A CA 1
ATOM 1659 C C . THR A 1 220 ? 11.220 -6.217 1.168 1.00 78.06 220 THR A C 1
ATOM 1661 O O . THR A 1 220 ? 10.729 -6.205 0.037 1.00 78.06 220 THR A O 1
ATOM 1664 N N . TRP A 1 221 ? 10.839 -7.113 2.086 1.00 83.94 221 TRP A N 1
ATOM 1665 C CA . TRP A 1 221 ? 9.881 -8.184 1.801 1.00 83.94 221 TRP A CA 1
ATOM 1666 C C . TRP A 1 221 ? 8.515 -7.580 1.474 1.00 83.94 221 TRP A C 1
ATOM 1668 O O . TRP A 1 221 ? 7.736 -8.164 0.726 1.00 83.94 221 TRP A O 1
ATOM 1678 N N . LEU A 1 222 ? 8.241 -6.386 2.008 1.00 80.38 222 LEU A N 1
ATOM 1679 C CA . LEU A 1 222 ? 7.025 -5.629 1.767 1.00 80.38 222 LEU A CA 1
ATOM 1680 C C . LEU A 1 222 ? 7.014 -5.023 0.361 1.00 80.38 222 LEU A C 1
ATOM 1682 O O . LEU A 1 222 ? 6.006 -5.126 -0.332 1.00 80.38 222 LEU A O 1
ATOM 1686 N N . GLU A 1 223 ? 8.136 -4.462 -0.101 1.00 83.50 223 GLU A N 1
ATOM 1687 C CA . GLU A 1 223 ? 8.289 -4.061 -1.505 1.00 83.50 223 GLU A CA 1
ATOM 1688 C C . GLU A 1 223 ? 8.099 -5.261 -2.436 1.00 83.50 223 GLU A C 1
ATOM 1690 O O . GLU A 1 223 ? 7.386 -5.158 -3.434 1.00 83.50 223 GLU A O 1
ATOM 1695 N N . GLN A 1 224 ? 8.675 -6.414 -2.084 1.00 87.50 224 GLN A N 1
ATOM 1696 C CA . GLN A 1 224 ? 8.530 -7.651 -2.847 1.00 87.50 224 GLN A CA 1
ATOM 1697 C C . GLN A 1 224 ? 7.082 -8.145 -2.875 1.00 87.50 224 GLN A C 1
ATOM 1699 O O . GLN A 1 224 ? 6.578 -8.519 -3.935 1.00 87.50 224 GLN A O 1
ATOM 1704 N N . LEU A 1 225 ? 6.393 -8.110 -1.733 1.00 86.19 225 LEU A N 1
ATOM 1705 C CA . LEU A 1 225 ? 4.986 -8.469 -1.611 1.00 86.19 225 LEU A CA 1
ATOM 1706 C C . LEU A 1 225 ? 4.119 -7.581 -2.501 1.00 86.19 225 LEU A C 1
ATOM 1708 O O . LEU A 1 225 ? 3.369 -8.092 -3.331 1.00 86.19 225 LEU A O 1
ATOM 1712 N N . VAL A 1 226 ? 4.266 -6.260 -2.384 1.00 85.44 226 VAL A N 1
ATOM 1713 C CA . VAL A 1 226 ? 3.493 -5.304 -3.181 1.00 85.44 226 VAL A CA 1
ATOM 1714 C C . VAL A 1 226 ? 3.813 -5.447 -4.665 1.00 85.44 226 VAL A C 1
ATOM 1716 O O . VAL A 1 226 ? 2.896 -5.483 -5.482 1.00 85.44 226 VAL A O 1
ATOM 1719 N N . ALA A 1 227 ? 5.084 -5.612 -5.038 1.00 86.44 227 ALA A N 1
ATOM 1720 C CA . ALA A 1 227 ? 5.471 -5.853 -6.423 1.00 86.44 227 ALA A CA 1
ATOM 1721 C C . ALA A 1 227 ? 4.847 -7.146 -6.972 1.00 86.44 227 ALA A C 1
ATOM 1723 O O . ALA A 1 227 ? 4.295 -7.144 -8.072 1.00 86.44 227 ALA A O 1
ATOM 1724 N N . ARG A 1 228 ? 4.852 -8.242 -6.207 1.00 90.12 228 ARG A N 1
ATOM 1725 C CA . ARG A 1 228 ? 4.199 -9.492 -6.622 1.00 90.12 228 ARG A CA 1
ATOM 1726 C C . ARG A 1 228 ? 2.690 -9.327 -6.753 1.00 90.12 228 ARG A C 1
ATOM 1728 O O . ARG A 1 228 ? 2.131 -9.791 -7.739 1.00 90.12 228 ARG A O 1
ATOM 1735 N N . MET A 1 229 ? 2.033 -8.621 -5.839 1.00 87.81 229 MET A N 1
ATOM 1736 C CA . MET A 1 229 ? 0.598 -8.340 -5.945 1.00 87.81 229 MET A CA 1
ATOM 1737 C C . MET A 1 229 ? 0.265 -7.478 -7.173 1.00 87.81 229 MET A C 1
ATOM 1739 O O . MET A 1 229 ? -0.712 -7.745 -7.862 1.00 87.81 229 MET A O 1
ATOM 1743 N N . LEU A 1 230 ? 1.088 -6.477 -7.492 1.00 84.38 230 LEU A N 1
ATOM 1744 C CA . LEU A 1 230 ? 0.854 -5.580 -8.630 1.00 84.38 230 LEU A CA 1
ATOM 1745 C C . LEU A 1 230 ? 1.172 -6.217 -9.989 1.00 84.38 230 LEU A C 1
ATOM 1747 O O . LEU A 1 230 ? 0.455 -5.988 -10.966 1.00 84.38 230 LEU A O 1
ATOM 1751 N N . TYR A 1 231 ? 2.277 -6.959 -10.078 1.00 86.31 231 TYR A N 1
ATOM 1752 C CA . TYR A 1 231 ? 2.836 -7.403 -11.357 1.00 86.31 231 TYR A CA 1
ATOM 1753 C C . TYR A 1 231 ? 2.607 -8.890 -11.644 1.00 86.31 231 TYR A C 1
ATOM 1755 O O . TYR A 1 231 ? 2.498 -9.255 -12.812 1.00 86.31 231 TYR A O 1
ATOM 1763 N N . MET A 1 232 ? 2.497 -9.734 -10.613 1.00 88.06 232 MET A N 1
ATOM 1764 C CA . MET A 1 232 ? 2.395 -11.194 -10.754 1.00 88.06 232 MET A CA 1
ATOM 1765 C C . MET A 1 232 ? 0.989 -11.724 -10.431 1.00 88.06 232 MET A C 1
ATOM 1767 O O . MET A 1 232 ? 0.470 -12.564 -11.160 1.00 88.06 232 MET A O 1
ATOM 1771 N N . TYR A 1 233 ? 0.343 -11.194 -9.388 1.00 87.56 233 TYR A N 1
ATOM 1772 C CA . TYR A 1 233 ? -0.955 -11.660 -8.888 1.00 87.56 233 TYR A CA 1
ATOM 1773 C C . TYR A 1 233 ? -1.984 -10.521 -8.740 1.00 87.56 233 TYR A C 1
ATOM 1775 O O . TYR A 1 233 ? -2.511 -10.302 -7.650 1.00 87.56 233 TYR A O 1
ATOM 1783 N N . PRO A 1 234 ? -2.341 -9.810 -9.828 1.00 80.38 234 PRO A N 1
ATOM 1784 C CA . PRO A 1 234 ? -3.249 -8.655 -9.781 1.00 80.38 234 PRO A CA 1
ATOM 1785 C C . PRO A 1 234 ? -4.684 -8.977 -9.326 1.00 80.38 234 PRO A C 1
ATOM 1787 O O . PRO A 1 234 ? -5.461 -8.064 -9.068 1.00 80.38 234 PRO A O 1
ATOM 1790 N N . GLY A 1 235 ? -5.056 -10.258 -9.265 1.00 79.06 235 GLY A N 1
ATOM 1791 C CA . GLY A 1 235 ? -6.357 -10.727 -8.778 1.00 79.06 235 GLY A CA 1
ATOM 1792 C C . GLY A 1 235 ? -6.298 -11.464 -7.438 1.00 79.06 235 GLY A C 1
ATOM 1793 O O . GLY A 1 235 ? -7.283 -12.117 -7.095 1.00 79.06 235 GLY A O 1
ATOM 1794 N N . LEU A 1 236 ? -5.159 -11.415 -6.731 1.00 80.75 236 LEU A N 1
ATOM 1795 C CA . LEU A 1 236 ? -4.955 -12.127 -5.467 1.00 80.75 236 LEU A CA 1
ATOM 1796 C C . LEU A 1 236 ? -6.048 -11.755 -4.463 1.00 80.75 236 LEU A C 1
ATOM 1798 O O . LEU A 1 236 ? -6.316 -10.573 -4.226 1.00 80.75 236 LEU A O 1
ATOM 1802 N N . ARG A 1 237 ? -6.661 -12.766 -3.847 1.00 71.06 237 ARG A N 1
ATOM 1803 C CA . ARG A 1 237 ? -7.645 -12.544 -2.787 1.00 71.06 237 ARG A CA 1
ATOM 1804 C C . ARG A 1 237 ? -6.948 -12.476 -1.435 1.00 71.06 237 ARG A C 1
ATOM 1806 O O . ARG A 1 237 ? -6.070 -13.267 -1.118 1.00 71.06 237 ARG A O 1
ATOM 1813 N N . LEU A 1 238 ? -7.395 -11.538 -0.608 1.00 65.38 238 LEU A N 1
ATOM 1814 C CA . LEU A 1 238 ? -6.851 -11.298 0.729 1.00 65.38 238 LEU A CA 1
ATOM 1815 C C . LEU A 1 238 ? -6.912 -12.523 1.652 1.00 65.38 238 LEU A C 1
ATOM 1817 O O . LEU A 1 238 ? -5.970 -12.794 2.393 1.00 65.38 238 LEU A O 1
ATOM 1821 N N . GLN A 1 239 ? -8.016 -13.271 1.601 1.00 64.50 239 GLN A N 1
ATOM 1822 C CA . GLN A 1 239 ? -8.225 -14.428 2.466 1.00 64.50 239 GLN A CA 1
ATOM 1823 C C . GLN A 1 239 ? -7.515 -15.669 1.914 1.00 64.50 239 GLN A C 1
ATOM 1825 O O . GLN A 1 239 ? -7.928 -16.232 0.904 1.00 64.50 239 GLN A O 1
ATOM 1830 N N . GLY A 1 240 ? -6.475 -16.117 2.620 1.00 66.00 240 GLY A N 1
ATOM 1831 C CA . GLY A 1 240 ? -5.817 -17.415 2.425 1.00 66.00 240 GLY A CA 1
ATOM 1832 C C . GLY A 1 240 ? -4.647 -17.432 1.437 1.00 66.00 240 GLY A C 1
ATOM 1833 O O . GLY A 1 240 ? -3.726 -18.217 1.630 1.00 66.00 240 GLY A O 1
ATOM 1834 N N . GLU A 1 241 ? -4.631 -16.566 0.421 1.00 75.31 241 GLU A N 1
ATOM 1835 C CA . GLU A 1 241 ? -3.529 -16.519 -0.560 1.00 75.31 241 GLU A CA 1
ATOM 1836 C C . GLU A 1 241 ? -2.411 -15.557 -0.137 1.00 75.31 241 GLU A C 1
ATOM 1838 O O . GLU A 1 241 ? -1.236 -15.790 -0.430 1.00 75.31 241 GLU A O 1
ATOM 1843 N N . LEU A 1 242 ? -2.759 -14.482 0.580 1.00 79.44 242 LEU A N 1
ATOM 1844 C CA . LEU A 1 242 ? -1.791 -13.463 0.973 1.00 79.44 242 LEU A CA 1
ATOM 1845 C C . LEU A 1 242 ? -0.788 -13.969 2.013 1.00 79.44 242 LEU A C 1
ATOM 1847 O O . LEU A 1 242 ? 0.384 -13.628 1.911 1.00 79.44 242 LEU A O 1
ATOM 1851 N N . SER A 1 243 ? -1.204 -14.807 2.967 1.00 77.44 243 SER A N 1
ATOM 1852 C CA . SER A 1 243 ? -0.301 -15.350 3.993 1.00 77.44 243 SER A CA 1
ATOM 1853 C C . SER A 1 243 ? 0.811 -16.202 3.377 1.00 77.44 243 SER A C 1
ATOM 1855 O O . SER A 1 243 ? 1.984 -15.992 3.676 1.00 77.44 243 SER A O 1
ATOM 1857 N N . ALA A 1 244 ? 0.465 -17.082 2.434 1.00 82.94 244 ALA A N 1
ATOM 1858 C CA . ALA A 1 244 ? 1.441 -17.875 1.691 1.00 82.94 244 ALA A CA 1
ATOM 1859 C C . ALA A 1 244 ? 2.391 -16.990 0.863 1.00 82.94 244 ALA A C 1
ATOM 1861 O O . ALA A 1 244 ? 3.590 -17.260 0.786 1.00 82.94 244 ALA A O 1
ATOM 1862 N N . LEU A 1 245 ? 1.879 -15.913 0.255 1.00 85.81 245 LEU A N 1
ATOM 1863 C CA . LEU A 1 245 ? 2.705 -14.970 -0.501 1.00 85.81 245 LEU A CA 1
ATOM 1864 C C . LEU A 1 245 ? 3.648 -14.167 0.410 1.00 85.81 245 LEU A C 1
ATOM 1866 O O . LEU A 1 245 ? 4.808 -13.962 0.057 1.00 85.81 245 LEU A O 1
ATOM 1870 N N . MET A 1 246 ? 3.165 -13.737 1.578 1.00 83.00 246 MET A N 1
ATOM 1871 C CA . MET A 1 246 ? 3.954 -13.054 2.604 1.00 83.00 246 MET A CA 1
ATOM 1872 C C . MET A 1 246 ? 5.101 -13.937 3.087 1.00 83.00 246 MET A C 1
ATOM 1874 O O . MET A 1 246 ? 6.240 -13.480 3.087 1.00 83.00 246 MET A O 1
ATOM 1878 N N . GLU A 1 247 ? 4.818 -15.201 3.410 1.00 82.75 247 GLU A N 1
ATOM 1879 C CA . GLU A 1 247 ? 5.824 -16.170 3.851 1.00 82.75 247 GLU A CA 1
ATOM 1880 C C . GLU A 1 247 ? 6.926 -16.370 2.797 1.00 82.75 247 GLU A C 1
ATOM 1882 O O . GLU A 1 247 ? 8.117 -16.359 3.116 1.00 82.75 247 GLU A O 1
ATOM 1887 N N . GLN A 1 248 ? 6.555 -16.465 1.517 1.00 86.12 248 GLN A N 1
ATOM 1888 C CA . GLN A 1 248 ? 7.530 -16.554 0.426 1.00 86.12 248 GLN A CA 1
ATOM 1889 C C . GLN A 1 248 ? 8.411 -15.301 0.319 1.00 86.12 248 GLN A C 1
ATOM 1891 O O . GLN A 1 248 ? 9.609 -15.415 0.060 1.00 86.12 248 GLN A O 1
ATOM 1896 N N . CYS A 1 249 ? 7.835 -14.106 0.487 1.00 85.56 249 CYS A N 1
ATOM 1897 C CA . CYS A 1 249 ? 8.591 -12.852 0.441 1.00 85.56 249 CYS A CA 1
ATOM 1898 C C . CYS A 1 249 ? 9.537 -12.707 1.639 1.00 85.56 249 CYS A C 1
ATOM 1900 O O . CYS A 1 249 ? 10.644 -12.200 1.480 1.00 85.56 249 CYS A O 1
ATOM 1902 N N . THR A 1 250 ? 9.137 -13.163 2.828 1.00 80.56 250 THR A N 1
ATOM 1903 C CA . THR A 1 250 ? 9.998 -13.111 4.018 1.00 80.56 250 THR A CA 1
ATOM 1904 C C . THR A 1 250 ? 11.154 -14.098 3.921 1.00 80.56 250 THR A C 1
ATOM 1906 O O . THR A 1 250 ? 12.301 -13.704 4.112 1.00 80.56 250 THR A O 1
ATOM 1909 N N . GLN A 1 251 ? 10.884 -15.340 3.501 1.00 81.81 251 GLN A N 1
ATOM 1910 C CA . GLN A 1 251 ? 11.923 -16.363 3.321 1.00 81.81 251 GLN A CA 1
ATOM 1911 C C . GLN A 1 251 ? 12.968 -15.953 2.273 1.00 81.81 251 GLN A C 1
ATOM 1913 O O . GLN A 1 251 ? 14.148 -16.271 2.404 1.00 81.81 251 GLN A O 1
ATOM 1918 N N . ALA A 1 252 ? 12.556 -15.220 1.235 1.00 73.44 252 ALA A N 1
ATOM 1919 C CA . ALA A 1 252 ? 13.462 -14.730 0.201 1.00 73.44 252 ALA A CA 1
ATOM 1920 C C . ALA A 1 252 ? 14.417 -13.622 0.690 1.00 73.44 252 ALA A C 1
ATOM 1922 O O . ALA A 1 252 ? 15.421 -13.359 0.028 1.00 73.44 252 ALA A O 1
ATOM 1923 N N . GLN A 1 253 ? 14.123 -12.972 1.822 1.00 69.44 253 GLN A N 1
ATOM 1924 C CA . GLN A 1 253 ? 14.826 -11.773 2.286 1.00 69.44 253 GLN A CA 1
ATOM 1925 C C . GLN A 1 253 ? 15.467 -11.858 3.675 1.00 69.44 253 GLN A C 1
ATOM 1927 O O . GLN A 1 253 ? 16.133 -10.902 4.086 1.00 69.44 253 GLN A O 1
ATOM 1932 N N . ASP A 1 254 ? 15.367 -12.996 4.366 1.00 53.59 254 ASP A N 1
ATOM 1933 C CA . ASP A 1 254 ? 15.991 -13.228 5.682 1.00 53.59 254 ASP A CA 1
ATOM 1934 C C . ASP A 1 254 ? 17.518 -12.962 5.723 1.00 53.59 254 ASP A C 1
ATOM 1936 O O . ASP A 1 254 ? 18.111 -12.857 6.796 1.00 53.59 254 ASP A O 1
ATOM 1940 N N . ALA A 1 255 ? 18.171 -12.752 4.575 1.00 48.75 255 ALA A N 1
ATOM 1941 C CA . ALA A 1 255 ? 19.572 -12.349 4.471 1.00 48.75 255 ALA A CA 1
ATOM 1942 C C . ALA A 1 255 ? 19.872 -10.862 4.797 1.00 48.75 255 ALA A C 1
ATOM 1944 O O . ALA A 1 255 ? 21.033 -10.539 5.044 1.00 48.75 255 ALA A O 1
ATOM 1945 N N . LEU A 1 256 ? 18.887 -9.946 4.802 1.00 47.56 256 LEU A N 1
ATOM 1946 C CA . LEU A 1 256 ? 19.129 -8.484 4.857 1.00 47.56 256 LEU A CA 1
ATOM 1947 C C . LEU A 1 256 ? 18.729 -7.781 6.173 1.00 47.56 256 LEU A C 1
ATOM 1949 O O . LEU A 1 256 ? 18.728 -6.554 6.246 1.00 47.56 256 LEU A O 1
ATOM 1953 N N . GLY A 1 257 ? 18.449 -8.521 7.252 1.00 49.69 257 GLY A N 1
ATOM 1954 C CA . GLY A 1 257 ? 18.445 -7.950 8.612 1.00 49.69 257 GLY A CA 1
ATOM 1955 C C . GLY A 1 257 ? 17.260 -7.039 8.978 1.00 49.69 257 GLY A C 1
ATOM 1956 O O . GLY A 1 257 ? 17.380 -6.208 9.877 1.00 49.69 257 GLY A O 1
ATOM 1957 N N . CYS A 1 258 ? 16.093 -7.197 8.347 1.00 52.59 258 CYS A N 1
ATOM 1958 C CA . CYS A 1 258 ? 14.891 -6.395 8.626 1.00 52.59 258 CYS A CA 1
ATOM 1959 C C . CYS A 1 258 ? 14.139 -6.790 9.922 1.00 52.59 258 CYS A C 1
ATOM 1961 O O . CYS A 1 258 ? 12.913 -6.894 9.930 1.00 52.59 258 CYS A O 1
ATOM 1963 N N . ALA A 1 259 ? 14.845 -6.947 11.048 1.00 53.41 259 ALA A N 1
ATOM 1964 C CA . ALA A 1 259 ? 14.255 -7.306 12.349 1.00 53.41 259 ALA A CA 1
ATOM 1965 C C . ALA A 1 259 ? 13.222 -6.285 12.885 1.00 53.41 259 ALA A C 1
ATOM 1967 O O . ALA A 1 259 ? 12.474 -6.590 13.811 1.00 53.41 259 ALA A O 1
ATOM 1968 N N . GLY A 1 260 ? 13.167 -5.073 12.314 1.00 55.94 260 GLY A N 1
ATOM 1969 C CA . GLY A 1 260 ? 12.193 -4.036 12.673 1.00 55.94 260 GLY A CA 1
ATOM 1970 C C . GLY A 1 260 ? 10.794 -4.218 12.069 1.00 55.94 260 GLY A C 1
ATOM 1971 O O . GLY A 1 260 ? 9.844 -3.639 12.584 1.00 55.94 260 GLY A O 1
ATOM 1972 N N . TRP A 1 261 ? 10.641 -5.025 11.011 1.00 60.28 261 TRP A N 1
ATOM 1973 C CA . TRP A 1 261 ? 9.384 -5.124 10.248 1.00 60.28 261 TRP A CA 1
ATOM 1974 C C . TRP A 1 261 ? 8.550 -6.368 10.558 1.00 60.28 261 TRP A C 1
ATOM 1976 O O . TRP A 1 261 ? 7.434 -6.492 10.052 1.00 60.28 261 TRP A O 1
ATOM 1986 N N . THR A 1 262 ? 9.042 -7.262 11.419 1.00 62.94 262 THR A N 1
ATOM 1987 C CA . THR A 1 262 ? 8.311 -8.455 11.873 1.00 62.94 262 THR A CA 1
ATOM 1988 C C . THR A 1 262 ? 6.963 -8.078 12.494 1.00 62.94 262 THR A C 1
ATOM 1990 O O . THR A 1 262 ? 5.954 -8.728 12.247 1.00 62.94 262 THR A O 1
ATOM 1993 N N . SER A 1 263 ? 6.927 -6.961 13.219 1.00 63.03 263 SER A N 1
ATOM 1994 C CA . SER A 1 263 ? 5.733 -6.347 13.805 1.00 63.03 263 SER A CA 1
ATOM 1995 C C . SER A 1 263 ? 4.673 -5.972 12.760 1.00 63.03 263 SER A C 1
ATOM 1997 O O . SER A 1 263 ? 3.491 -6.261 12.933 1.00 63.03 263 SER A O 1
ATOM 1999 N N . THR A 1 264 ? 5.098 -5.360 11.652 1.00 64.50 264 THR A N 1
ATOM 2000 C CA . THR A 1 264 ? 4.221 -4.923 10.553 1.00 64.50 264 THR A CA 1
ATOM 2001 C C . THR A 1 264 ? 3.742 -6.104 9.712 1.00 64.50 264 THR A C 1
ATOM 2003 O O . THR A 1 264 ? 2.585 -6.130 9.301 1.00 64.50 264 THR A O 1
ATOM 2006 N N . LEU A 1 265 ? 4.605 -7.103 9.495 1.00 67.12 265 LEU A N 1
ATOM 2007 C CA . LEU A 1 265 ? 4.246 -8.374 8.861 1.00 67.12 265 LEU A CA 1
ATOM 2008 C C . LEU A 1 265 ? 3.123 -9.065 9.637 1.00 67.12 265 LEU A C 1
ATOM 2010 O O . LEU A 1 265 ? 2.103 -9.423 9.059 1.00 67.12 265 LEU A O 1
ATOM 2014 N N . GLN A 1 266 ? 3.297 -9.215 10.949 1.00 67.06 266 GLN A N 1
ATOM 2015 C CA . GLN A 1 266 ? 2.319 -9.880 11.802 1.00 67.06 266 GLN A CA 1
ATOM 2016 C C . GLN A 1 266 ? 0.992 -9.104 11.856 1.00 67.06 266 GLN A C 1
ATOM 2018 O O . GLN A 1 266 ? -0.071 -9.719 11.793 1.00 67.06 266 GLN A O 1
ATOM 2023 N N . LEU A 1 267 ? 1.044 -7.764 11.877 1.00 67.75 267 LEU A N 1
ATOM 2024 C CA . LEU A 1 267 ? -0.146 -6.911 11.797 1.00 67.75 267 LEU A CA 1
ATOM 2025 C C . LEU A 1 267 ? -0.902 -7.089 10.482 1.00 67.75 267 LEU A C 1
ATOM 2027 O O . LEU A 1 267 ? -2.120 -7.266 10.499 1.00 67.75 267 LEU A O 1
ATOM 2031 N N . LEU A 1 268 ? -0.190 -7.069 9.354 1.00 68.19 268 LEU A N 1
ATOM 2032 C CA . LEU A 1 268 ? -0.784 -7.312 8.043 1.00 68.19 268 LEU A CA 1
ATOM 2033 C C . LEU A 1 268 ? -1.403 -8.704 7.975 1.00 68.19 268 LEU A C 1
ATOM 2035 O O . LEU A 1 268 ? -2.564 -8.830 7.602 1.00 68.19 268 LEU A O 1
ATOM 2039 N N . GLN A 1 269 ? -0.674 -9.734 8.397 1.00 67.69 269 GLN A N 1
ATOM 2040 C CA . GLN A 1 269 ? -1.157 -11.110 8.370 1.00 67.69 269 GLN A CA 1
ATOM 2041 C C . GLN A 1 269 ? -2.455 -11.253 9.172 1.00 67.69 269 GLN A C 1
ATOM 2043 O O . GLN A 1 269 ? -3.440 -11.796 8.680 1.00 67.69 269 GLN A O 1
ATOM 2048 N N . ALA A 1 270 ? -2.502 -10.676 10.367 1.00 65.88 270 ALA A N 1
ATOM 2049 C CA . ALA A 1 270 ? -3.675 -10.730 11.222 1.00 65.88 270 ALA A CA 1
ATOM 2050 C C . ALA A 1 270 ? -4.864 -9.923 10.710 1.00 65.88 270 ALA A C 1
ATOM 2052 O O . ALA A 1 270 ? -6.004 -10.376 10.831 1.00 65.88 270 ALA A O 1
ATOM 2053 N N . ALA A 1 271 ? -4.609 -8.747 10.129 1.00 66.31 271 ALA A N 1
ATOM 2054 C CA . ALA A 1 271 ? -5.640 -7.962 9.465 1.00 66.31 271 ALA A CA 1
ATOM 2055 C C . ALA A 1 271 ? -6.263 -8.754 8.303 1.00 66.31 271 ALA A C 1
ATOM 2057 O O . ALA A 1 271 ? -7.473 -8.697 8.092 1.00 66.31 271 ALA A O 1
ATOM 2058 N N . CYS A 1 272 ? -5.455 -9.545 7.593 1.00 63.16 272 CYS A N 1
ATOM 2059 C CA . CYS A 1 272 ? -5.895 -10.340 6.448 1.00 63.16 272 CYS A CA 1
ATOM 2060 C C . CYS A 1 272 ? -6.593 -11.649 6.855 1.00 63.16 272 CYS A C 1
ATOM 2062 O O . CYS A 1 272 ? -7.553 -12.070 6.210 1.00 63.16 272 CYS A O 1
ATOM 2064 N N . GLU A 1 273 ? -6.150 -12.280 7.944 1.00 64.62 273 GLU A N 1
ATOM 2065 C CA . GLU A 1 273 ? -6.738 -13.511 8.487 1.00 64.62 273 GLU A CA 1
ATOM 2066 C C . GLU A 1 273 ? -7.971 -13.245 9.369 1.00 64.62 273 GLU A C 1
ATOM 2068 O O . GLU A 1 273 ? -8.755 -14.156 9.638 1.00 64.62 273 GLU A O 1
ATOM 2073 N N . GLY A 1 274 ? -8.174 -12.001 9.817 1.00 59.06 274 GLY A N 1
ATOM 2074 C CA . GLY A 1 274 ? -9.229 -11.641 10.767 1.00 59.06 274 GLY A CA 1
ATOM 2075 C C . GLY A 1 274 ? -9.032 -12.267 12.155 1.00 59.06 274 GLY A C 1
ATOM 2076 O O . GLY A 1 274 ? -10.002 -12.422 12.902 1.00 59.06 274 GLY A O 1
ATOM 2077 N N . ILE A 1 275 ? -7.797 -12.666 12.487 1.00 59.34 275 ILE A N 1
ATOM 2078 C CA . ILE A 1 275 ? -7.413 -13.327 13.741 1.00 59.34 275 ILE A CA 1
ATOM 2079 C C . ILE A 1 275 ? -6.301 -12.500 14.405 1.00 59.34 275 ILE A C 1
ATOM 2081 O O . ILE A 1 275 ? -5.124 -12.605 14.071 1.00 59.34 275 ILE A O 1
ATOM 2085 N N . CYS A 1 276 ? -6.662 -11.669 15.385 1.00 55.22 276 CYS A N 1
ATOM 2086 C CA . CYS A 1 276 ? -5.720 -10.766 16.066 1.00 55.22 276 CYS A CA 1
ATOM 2087 C C . CYS A 1 276 ? -5.003 -11.383 17.288 1.00 55.22 276 CYS A C 1
ATOM 2089 O O . CYS A 1 276 ? -4.337 -10.665 18.024 1.00 55.22 276 CYS A O 1
ATOM 2091 N N . THR A 1 277 ? -5.168 -12.678 17.577 1.00 53.53 277 THR A N 1
ATOM 2092 C CA . THR A 1 277 ? -5.015 -13.176 18.960 1.00 53.53 277 THR A CA 1
ATOM 2093 C C . THR A 1 277 ? -3.614 -13.567 19.474 1.00 53.53 277 THR A C 1
ATOM 2095 O O . THR A 1 277 ? -3.402 -13.327 20.659 1.00 53.53 277 THR A O 1
ATOM 2098 N N . PRO A 1 278 ? -2.643 -14.135 18.718 1.00 50.09 278 PRO A N 1
ATOM 2099 C CA . PRO A 1 278 ? -1.406 -14.618 19.376 1.00 50.09 278 PRO A CA 1
ATOM 2100 C C . PRO A 1 278 ? -0.123 -13.759 19.280 1.00 50.09 278 PRO A C 1
ATOM 2102 O O . PRO A 1 278 ? 0.806 -14.009 20.040 1.00 50.09 278 PRO A O 1
ATOM 2105 N N . TRP A 1 279 ? 0.010 -12.792 18.368 1.00 54.19 279 TRP A N 1
ATOM 2106 C CA . TRP A 1 279 ? 1.334 -12.282 17.912 1.00 54.19 279 TRP A CA 1
ATOM 2107 C C . TRP A 1 279 ? 1.754 -10.910 18.492 1.00 54.19 279 TRP A C 1
ATOM 2109 O O . TRP A 1 279 ? 2.766 -10.322 18.115 1.00 54.19 279 TRP A O 1
ATOM 2119 N N . TRP A 1 280 ? 0.994 -10.403 19.456 1.00 56.94 280 TRP A N 1
ATOM 2120 C CA . TRP A 1 280 ? 0.988 -9.004 19.893 1.00 56.94 280 TRP A CA 1
ATOM 2121 C C . TRP A 1 280 ? 2.235 -8.450 20.638 1.00 56.94 280 TRP A C 1
ATOM 2123 O O . TRP A 1 280 ? 2.490 -7.249 20.520 1.00 56.94 280 TRP A O 1
ATOM 2133 N N . PRO A 1 281 ? 3.081 -9.241 21.342 1.00 55.53 281 PRO A N 1
ATOM 2134 C CA . PRO A 1 281 ? 4.269 -8.697 22.018 1.00 55.53 281 PRO A CA 1
ATOM 2135 C C . PRO A 1 281 ? 5.292 -8.045 21.071 1.00 55.53 281 PRO A C 1
ATOM 2137 O O . PRO A 1 281 ? 6.020 -7.145 21.483 1.00 55.53 281 PRO A O 1
ATOM 2140 N N . GLY A 1 282 ? 5.342 -8.474 19.802 1.00 52.88 282 GLY A N 1
ATOM 2141 C CA . GLY A 1 282 ? 6.240 -7.911 18.788 1.00 52.88 282 GLY A CA 1
ATOM 2142 C C . GLY A 1 282 ? 5.745 -6.587 18.199 1.00 52.88 282 GLY A C 1
ATOM 2143 O O . GLY A 1 282 ? 6.550 -5.704 17.909 1.00 52.88 282 GLY A O 1
ATOM 2144 N N . ALA A 1 283 ? 4.428 -6.403 18.065 1.00 52.56 283 ALA A N 1
ATOM 2145 C CA . ALA A 1 283 ? 3.810 -5.211 17.472 1.00 52.56 283 ALA A CA 1
ATOM 2146 C C . ALA A 1 283 ? 3.889 -3.944 18.344 1.00 52.56 283 ALA A C 1
ATOM 2148 O O . ALA A 1 283 ? 3.669 -2.841 17.854 1.00 52.56 283 ALA A O 1
ATOM 2149 N N . ALA A 1 284 ? 4.263 -4.094 19.617 1.00 52.34 284 ALA A N 1
ATOM 2150 C CA . ALA A 1 284 ? 4.316 -3.013 20.601 1.00 52.34 284 ALA A CA 1
ATOM 2151 C C . ALA A 1 284 ? 5.479 -2.027 20.421 1.00 52.34 284 ALA A C 1
ATOM 2153 O O . ALA A 1 284 ? 5.505 -1.002 21.088 1.00 52.34 284 ALA A O 1
ATOM 2154 N N . ARG A 1 285 ? 6.469 -2.322 19.568 1.00 58.94 285 ARG A N 1
ATOM 2155 C CA . ARG A 1 285 ? 7.616 -1.417 19.376 1.00 58.94 285 ARG A CA 1
ATOM 2156 C C . ARG A 1 285 ? 7.277 -0.131 18.608 1.00 58.94 285 ARG A C 1
ATOM 2158 O O . ARG A 1 285 ? 7.661 0.923 19.097 1.00 58.94 285 ARG A O 1
ATOM 2165 N N . PRO A 1 286 ? 6.593 -0.174 17.448 1.00 57.56 286 PRO A N 1
ATOM 2166 C CA . PRO A 1 286 ? 6.223 1.050 16.729 1.00 57.56 286 PRO A CA 1
ATOM 2167 C C . PRO A 1 286 ? 4.981 1.762 17.295 1.00 57.56 286 PRO A C 1
ATOM 2169 O O . PRO A 1 286 ? 4.729 2.912 16.950 1.00 57.56 286 PRO A O 1
ATOM 2172 N N . LEU A 1 287 ? 4.187 1.104 18.146 1.00 63.50 287 LEU A N 1
ATOM 2173 C CA . LEU A 1 287 ? 2.928 1.640 18.669 1.00 63.50 287 LEU A CA 1
ATOM 2174 C C . LEU A 1 287 ? 3.036 1.940 20.166 1.00 63.50 287 LEU A C 1
ATOM 2176 O O . LEU A 1 287 ? 3.441 1.086 20.951 1.00 63.50 287 LEU A O 1
ATOM 2180 N N . GLY A 1 288 ? 2.611 3.134 20.587 1.00 69.44 288 GLY A N 1
ATOM 2181 C CA . GLY A 1 288 ? 2.443 3.428 22.010 1.00 69.44 288 GLY A CA 1
ATOM 2182 C C . GLY A 1 288 ? 1.406 2.505 22.667 1.00 69.44 288 GLY A C 1
ATOM 2183 O O . GLY A 1 288 ? 0.484 2.018 22.014 1.00 69.44 288 GLY A O 1
ATOM 2184 N N . THR A 1 289 ? 1.513 2.289 23.980 1.00 68.25 289 THR A N 1
ATOM 2185 C CA . THR A 1 289 ? 0.576 1.444 24.752 1.00 68.25 289 THR A CA 1
ATOM 2186 C C . THR A 1 289 ? -0.890 1.865 24.600 1.00 68.25 289 THR A C 1
ATOM 2188 O O . THR A 1 289 ? -1.761 1.001 24.520 1.00 68.25 289 THR A O 1
ATOM 2191 N N . GLY A 1 290 ? -1.168 3.170 24.501 1.00 70.44 290 GLY A N 1
ATOM 2192 C CA . GLY A 1 290 ? -2.514 3.689 24.222 1.00 70.44 290 GLY A CA 1
ATOM 2193 C C . GLY A 1 290 ? -3.006 3.332 22.817 1.00 70.44 290 GLY A C 1
ATOM 2194 O O . GLY A 1 290 ? -4.098 2.795 22.649 1.00 70.44 290 GLY A O 1
ATOM 2195 N N . SER A 1 291 ? -2.162 3.528 21.807 1.00 75.00 291 SER A N 1
ATOM 2196 C CA . SER A 1 291 ? -2.459 3.198 20.409 1.00 75.00 291 SER A CA 1
ATOM 2197 C C . SER A 1 291 ? -2.725 1.705 20.223 1.00 75.00 291 SER A C 1
ATOM 2199 O O . SER A 1 291 ? -3.605 1.323 19.456 1.00 75.00 291 SER A O 1
ATOM 2201 N N . MET A 1 292 ? -2.036 0.855 20.988 1.00 71.38 292 MET A N 1
ATOM 2202 C CA . MET A 1 292 ? -2.270 -0.590 21.002 1.00 71.38 292 MET A CA 1
ATOM 2203 C C . MET A 1 292 ? -3.696 -0.951 21.443 1.00 71.38 292 MET A C 1
ATOM 2205 O O . MET A 1 292 ? -4.327 -1.799 20.814 1.00 71.38 292 MET A O 1
ATOM 2209 N N . ALA A 1 293 ? -4.250 -0.294 22.468 1.00 69.50 293 ALA A N 1
ATOM 2210 C CA . ALA A 1 293 ? -5.639 -0.535 22.873 1.00 69.50 293 ALA A CA 1
ATOM 2211 C C . ALA A 1 293 ? -6.619 -0.199 21.736 1.00 69.50 293 ALA A C 1
ATOM 2213 O O . ALA A 1 293 ? -7.553 -0.953 21.468 1.00 69.50 293 ALA A O 1
ATOM 2214 N N . HIS A 1 294 ? -6.352 0.893 21.019 1.00 77.62 294 HIS A N 1
ATOM 2215 C CA . HIS A 1 294 ? -7.200 1.366 19.930 1.00 77.62 294 HIS A CA 1
ATOM 2216 C C . HIS A 1 294 ? -7.143 0.452 18.696 1.00 77.62 294 HIS A C 1
ATOM 2218 O O . HIS A 1 294 ? -8.179 0.130 18.113 1.00 77.62 294 HIS A O 1
ATOM 2224 N N . VAL A 1 295 ? -5.945 -0.004 18.307 1.00 72.50 295 VAL A N 1
ATOM 2225 C CA . VAL A 1 295 ? -5.759 -0.891 17.145 1.00 72.50 295 VAL A CA 1
ATOM 2226 C C . VAL A 1 295 ? -6.541 -2.195 17.309 1.00 72.50 295 VAL A C 1
ATOM 2228 O O . VAL A 1 295 ? -7.073 -2.702 16.326 1.00 72.50 295 VAL A O 1
ATOM 2231 N N . MET A 1 296 ? -6.682 -2.716 18.529 1.00 68.88 296 MET A N 1
ATOM 2232 C CA . MET A 1 296 ? -7.422 -3.959 18.772 1.00 68.88 296 MET A CA 1
ATOM 2233 C C . MET A 1 296 ? -8.927 -3.835 18.504 1.00 68.88 296 MET A C 1
ATOM 2235 O O . MET A 1 296 ? -9.514 -4.750 17.930 1.00 68.88 296 MET A O 1
ATOM 2239 N N . ASP A 1 297 ? -9.553 -2.712 18.855 1.00 70.75 297 ASP A N 1
ATOM 2240 C CA . ASP A 1 297 ? -10.979 -2.479 18.570 1.00 70.75 297 ASP A CA 1
ATOM 2241 C C . ASP A 1 297 ? -11.225 -2.188 17.074 1.00 70.75 297 ASP A C 1
ATOM 2243 O O . ASP A 1 297 ? -12.292 -2.499 16.529 1.00 70.75 297 ASP A O 1
ATOM 2247 N N . VAL A 1 298 ? -10.212 -1.655 16.381 1.00 69.31 298 VAL A N 1
ATOM 2248 C CA . VAL A 1 298 ? -10.232 -1.425 14.928 1.00 69.31 298 VAL A CA 1
ATOM 2249 C C . VAL A 1 298 ? -10.038 -2.726 14.144 1.00 69.31 298 VAL A C 1
ATOM 2251 O O . VAL A 1 298 ? -10.805 -3.011 13.221 1.00 69.31 298 VAL A O 1
ATOM 2254 N N . ALA A 1 299 ? -9.034 -3.524 14.509 1.00 64.12 299 ALA A N 1
ATOM 2255 C CA . ALA A 1 299 ? -8.673 -4.769 13.833 1.00 64.12 299 ALA A CA 1
ATOM 2256 C C . ALA A 1 299 ? -9.541 -5.964 14.267 1.00 64.12 299 ALA A C 1
ATOM 2258 O O . ALA A 1 299 ? -9.617 -6.963 13.553 1.00 64.12 299 ALA A O 1
ATOM 2259 N N . GLY A 1 300 ? -10.212 -5.867 15.418 1.00 62.38 300 GLY A N 1
ATOM 2260 C CA . GLY A 1 300 ? -11.023 -6.938 15.979 1.00 62.38 300 GLY A CA 1
ATOM 2261 C C . GLY A 1 300 ? -12.147 -7.403 15.043 1.00 62.38 300 GLY A C 1
ATOM 2262 O O . GLY A 1 300 ? -12.641 -6.633 14.206 1.00 62.38 300 GLY A O 1
ATOM 2263 N N . PRO A 1 301 ? -12.603 -8.663 15.176 1.00 53.22 301 PRO A N 1
ATOM 2264 C CA . PRO A 1 301 ? -13.679 -9.194 14.348 1.00 53.22 301 PRO A CA 1
ATOM 2265 C C . PRO A 1 301 ? -14.923 -8.297 14.434 1.00 53.22 301 PRO A C 1
ATOM 2267 O O . PRO A 1 301 ? -15.195 -7.673 15.460 1.00 53.22 301 PRO A O 1
ATOM 2270 N N . ALA A 1 302 ? -15.679 -8.197 13.336 1.00 47.44 302 ALA A N 1
ATOM 2271 C CA . ALA A 1 302 ? -16.997 -7.565 13.367 1.00 47.44 302 ALA A CA 1
ATOM 2272 C C . ALA A 1 302 ? -17.843 -8.197 14.500 1.00 47.44 302 ALA A C 1
ATOM 2274 O O . ALA A 1 302 ? -17.697 -9.403 14.733 1.00 47.44 302 ALA A O 1
ATOM 2275 N N . PRO A 1 303 ? -18.741 -7.443 15.166 1.00 40.62 303 PRO A N 1
ATOM 2276 C CA . PRO A 1 303 ? -19.424 -7.838 16.413 1.00 40.62 303 PRO A CA 1
ATOM 2277 C C . PRO A 1 303 ? -20.352 -9.074 16.327 1.00 40.62 303 PRO A C 1
ATOM 2279 O O . PRO A 1 303 ? -21.114 -9.347 17.247 1.00 40.62 303 PRO A O 1
ATOM 2282 N N . LEU A 1 304 ? -20.298 -9.850 15.242 1.00 31.52 304 LEU A N 1
ATOM 2283 C CA . LEU A 1 304 ? -21.143 -11.017 14.983 1.00 31.52 304 LEU A CA 1
ATOM 2284 C C . LEU A 1 304 ? -20.423 -12.365 15.134 1.00 31.52 304 LEU A C 1
ATOM 2286 O O . LEU A 1 304 ? -21.069 -13.404 14.997 1.00 31.52 304 LEU A O 1
ATOM 2290 N N . ARG A 1 305 ? -19.112 -12.391 15.415 1.00 36.97 305 ARG A N 1
ATOM 2291 C CA . ARG A 1 305 ? -18.433 -13.628 15.832 1.00 36.97 305 ARG A CA 1
ATOM 2292 C C . ARG A 1 305 ? -18.125 -13.573 17.327 1.00 36.97 305 ARG A C 1
ATOM 2294 O O . ARG A 1 305 ? -17.551 -12.576 17.762 1.00 36.97 305 ARG A O 1
ATOM 2301 N N . PRO A 1 306 ? -18.463 -14.625 18.100 1.00 35.44 306 PRO A N 1
ATOM 2302 C CA . PRO A 1 306 ? -17.978 -14.771 19.464 1.00 35.44 306 PRO A CA 1
ATOM 2303 C C . PRO A 1 306 ? -16.469 -14.578 19.451 1.00 35.44 306 PRO A C 1
ATOM 2305 O O . PRO A 1 306 ? -15.773 -15.209 18.650 1.00 35.44 306 PRO A O 1
ATOM 2308 N N . ILE A 1 307 ? -15.988 -13.669 20.292 1.00 44.38 307 ILE A N 1
ATOM 2309 C CA . ILE A 1 307 ? -14.562 -13.442 20.449 1.00 44.38 307 ILE A CA 1
ATOM 2310 C C . ILE A 1 307 ? -13.961 -14.799 20.852 1.00 44.38 307 ILE A C 1
ATOM 2312 O O . ILE A 1 307 ? -14.431 -15.392 21.828 1.00 44.38 307 ILE A O 1
ATOM 2316 N N . PRO A 1 308 ? -13.023 -15.371 20.075 1.00 40.38 308 PRO A N 1
ATOM 2317 C CA . PRO A 1 308 ? -12.487 -16.681 20.398 1.00 40.38 308 PRO A CA 1
ATOM 2318 C C . PRO A 1 308 ? -11.846 -16.629 21.793 1.00 40.38 308 PRO A C 1
ATOM 2320 O O . PRO A 1 308 ? -11.217 -15.626 22.128 1.00 40.38 308 PRO A O 1
ATOM 2323 N N . PRO A 1 309 ? -11.933 -17.705 22.597 1.00 40.00 309 PRO A N 1
ATOM 2324 C CA . PRO A 1 309 ? -11.412 -17.745 23.970 1.00 40.00 309 PRO A CA 1
ATOM 2325 C C . PRO A 1 309 ? -9.912 -17.403 24.094 1.00 40.00 309 PRO A C 1
ATOM 2327 O O . PRO A 1 309 ? -9.431 -17.140 25.190 1.00 40.00 309 PRO A O 1
ATOM 2330 N N . ALA A 1 310 ? -9.186 -17.340 22.972 1.00 44.31 310 ALA A N 1
ATOM 2331 C CA . ALA A 1 310 ? -7.800 -16.895 22.861 1.00 44.31 310 ALA A CA 1
ATOM 2332 C C . ALA A 1 310 ? -7.568 -15.376 23.058 1.00 44.31 310 ALA A C 1
ATOM 2334 O O . ALA A 1 310 ? -6.415 -14.960 23.109 1.00 44.31 310 ALA A O 1
ATOM 2335 N N . THR A 1 311 ? -8.604 -14.532 23.172 1.00 49.88 311 THR A N 1
ATOM 2336 C CA . THR A 1 311 ? -8.449 -13.115 23.587 1.00 49.88 311 THR A CA 1
ATOM 2337 C C . THR A 1 311 ? -8.444 -12.915 25.095 1.00 49.88 311 THR A C 1
ATOM 2339 O O . THR A 1 311 ? -8.173 -11.801 25.548 1.00 49.88 311 THR A O 1
ATOM 2342 N N . HIS A 1 312 ? -8.798 -13.945 25.867 1.00 49.91 312 HIS A N 1
ATOM 2343 C CA . HIS A 1 312 ? -8.721 -13.889 27.317 1.00 49.91 312 HIS A CA 1
ATOM 2344 C C . HIS A 1 312 ? -7.303 -14.238 27.739 1.00 49.91 312 HIS A C 1
ATOM 2346 O O . HIS A 1 312 ? -6.780 -15.306 27.418 1.00 49.91 312 HIS A O 1
ATOM 2352 N N . THR A 1 313 ? -6.667 -13.341 28.480 1.00 49.53 313 THR A N 1
ATOM 2353 C CA . THR A 1 313 ? -5.422 -13.671 29.163 1.00 49.53 313 THR A CA 1
ATOM 2354 C C . THR A 1 313 ? -5.724 -14.805 30.141 1.00 49.53 313 THR A C 1
ATOM 2356 O O . THR A 1 313 ? -6.558 -14.656 31.038 1.00 49.53 313 THR A O 1
ATOM 2359 N N . ALA A 1 314 ? -5.056 -15.950 29.952 1.00 47.56 314 ALA A N 1
ATOM 2360 C CA . ALA A 1 314 ? -5.341 -17.230 30.617 1.00 47.56 314 ALA A CA 1
ATOM 2361 C C . ALA A 1 314 ? -5.351 -17.177 32.161 1.00 47.56 314 ALA A C 1
ATOM 2363 O O . ALA A 1 314 ? -5.752 -18.137 32.814 1.00 47.56 314 ALA A O 1
ATOM 2364 N N . HIS A 1 315 ? -4.914 -16.062 32.749 1.00 51.97 315 HIS A N 1
ATOM 2365 C CA . HIS A 1 315 ? -4.771 -15.873 34.187 1.00 51.97 315 HIS A CA 1
ATOM 2366 C C . HIS A 1 315 ? -5.675 -14.789 34.790 1.00 51.97 315 HIS A C 1
ATOM 2368 O O . HIS A 1 315 ? -5.759 -14.719 36.011 1.00 51.97 315 HIS A O 1
ATOM 2374 N N . THR A 1 316 ? -6.359 -13.957 33.995 1.00 53.12 316 THR A N 1
ATOM 2375 C CA . THR A 1 316 ? -7.121 -12.808 34.538 1.00 53.12 316 THR A CA 1
ATOM 2376 C C . THR A 1 316 ? -8.582 -12.758 34.105 1.00 53.12 316 THR A C 1
ATOM 2378 O O . THR A 1 316 ? -9.340 -11.971 34.663 1.00 53.12 316 THR A O 1
ATOM 2381 N N . GLY A 1 317 ? -9.005 -13.562 33.122 1.00 57.94 317 GLY A N 1
ATOM 2382 C CA . GLY A 1 317 ? -10.380 -13.531 32.603 1.00 57.94 317 GLY A CA 1
ATOM 2383 C C . GLY A 1 317 ? -10.738 -12.257 31.823 1.00 57.94 317 GLY A C 1
ATOM 2384 O O . GLY A 1 317 ? -11.802 -12.197 31.217 1.00 57.94 317 GLY A O 1
ATOM 2385 N N . THR A 1 318 ? -9.843 -11.271 31.771 1.00 58.00 318 THR A N 1
ATOM 2386 C CA . THR A 1 318 ? -9.996 -10.022 31.016 1.00 58.00 318 THR A CA 1
ATOM 2387 C C . THR A 1 318 ? -9.604 -10.209 29.556 1.00 58.00 318 THR A C 1
ATOM 2389 O O . THR A 1 318 ? -8.770 -11.057 29.228 1.00 58.00 318 THR A O 1
ATOM 2392 N N . THR A 1 319 ? -10.174 -9.401 28.670 1.00 65.56 319 THR A N 1
ATOM 2393 C CA . THR A 1 319 ? -9.737 -9.349 27.269 1.00 65.56 319 THR A CA 1
ATOM 2394 C C . THR A 1 319 ? -8.387 -8.630 27.139 1.00 65.56 319 THR A C 1
ATOM 2396 O O . THR A 1 319 ? -8.019 -7.807 27.979 1.00 65.56 319 THR A O 1
ATOM 2399 N N . LEU A 1 320 ? -7.633 -8.896 26.067 1.00 63.22 320 LEU A N 1
ATOM 2400 C CA . LEU A 1 320 ? -6.405 -8.142 25.759 1.00 63.22 320 LEU A CA 1
ATOM 2401 C C . LEU A 1 320 ? -6.659 -6.627 25.669 1.00 63.22 320 LEU A C 1
ATOM 2403 O O . LEU A 1 320 ? -5.847 -5.846 26.159 1.00 63.22 320 LEU A O 1
ATOM 2407 N N . VAL A 1 321 ? -7.803 -6.214 25.113 1.00 63.03 321 VAL A N 1
ATOM 2408 C CA . VAL A 1 321 ? -8.219 -4.801 25.047 1.00 63.03 321 VAL A CA 1
ATOM 2409 C C . VAL A 1 321 ? -8.321 -4.201 26.446 1.00 63.03 321 VAL A C 1
ATOM 2411 O O . VAL A 1 321 ? -7.765 -3.134 26.702 1.00 63.03 321 VAL A O 1
ATOM 2414 N N . GLU A 1 322 ? -8.982 -4.898 27.370 1.00 65.38 322 GLU A N 1
ATOM 2415 C CA . GLU A 1 322 ? -9.106 -4.469 28.767 1.00 65.38 322 GLU A CA 1
ATOM 2416 C C . GLU A 1 322 ? -7.744 -4.397 29.457 1.00 65.38 322 GLU A C 1
ATOM 2418 O O . GLU A 1 322 ? -7.481 -3.434 30.172 1.00 65.38 322 GLU A O 1
ATOM 2423 N N . SER A 1 323 ? -6.850 -5.355 29.195 1.00 66.12 323 SER A N 1
ATOM 2424 C CA . SER A 1 323 ? -5.491 -5.345 29.745 1.00 66.12 323 SER A CA 1
ATOM 2425 C C . SER A 1 323 ? -4.686 -4.130 29.273 1.00 66.12 323 SER A C 1
ATOM 2427 O O . SER A 1 323 ? -4.055 -3.470 30.095 1.00 66.12 323 SER A O 1
ATOM 2429 N N . TYR A 1 324 ? -4.702 -3.802 27.976 1.00 62.94 324 TYR A N 1
ATOM 2430 C CA . TYR A 1 324 ? -3.985 -2.628 27.457 1.00 62.94 324 TYR A CA 1
ATOM 2431 C C . TYR A 1 324 ? -4.637 -1.315 27.873 1.00 62.94 324 TYR A C 1
ATOM 2433 O O . TYR A 1 324 ? -3.929 -0.373 28.211 1.00 62.94 324 TYR A O 1
ATOM 2441 N N . THR A 1 325 ? -5.969 -1.269 27.928 1.00 62.44 325 THR A N 1
ATOM 2442 C CA . THR A 1 325 ? -6.701 -0.107 28.448 1.00 62.44 325 THR A CA 1
ATOM 2443 C C . THR A 1 325 ? -6.352 0.132 29.918 1.00 62.44 325 THR A C 1
ATOM 2445 O O . THR A 1 325 ? -6.104 1.268 30.309 1.00 62.44 325 THR A O 1
ATOM 2448 N N . ALA A 1 326 ? -6.264 -0.928 30.729 1.00 63.88 326 ALA A N 1
ATOM 2449 C CA . ALA A 1 326 ? -5.866 -0.839 32.131 1.00 63.88 326 ALA A CA 1
ATOM 2450 C C . ALA A 1 326 ? -4.394 -0.431 32.295 1.00 63.88 326 ALA A C 1
ATOM 2452 O O . ALA A 1 326 ? -4.092 0.418 33.130 1.00 63.88 326 ALA A O 1
ATOM 2453 N N . GLN A 1 327 ? -3.486 -0.984 31.483 1.00 65.00 327 GLN A N 1
ATOM 2454 C CA . GLN A 1 327 ? -2.076 -0.579 31.473 1.00 65.00 327 GLN A CA 1
ATOM 2455 C C . GLN A 1 327 ? -1.922 0.895 31.098 1.00 65.00 327 GLN A C 1
ATOM 2457 O O . GLN A 1 327 ? -1.226 1.626 31.796 1.00 65.00 327 GLN A O 1
ATOM 2462 N N . TYR A 1 328 ? -2.616 1.339 30.051 1.00 62.78 328 TYR A N 1
ATOM 2463 C CA . TYR A 1 328 ? -2.634 2.731 29.618 1.00 62.78 328 TYR A CA 1
ATOM 2464 C C . TYR A 1 328 ? -3.248 3.665 30.675 1.00 62.78 328 TYR A C 1
ATOM 2466 O O . TYR A 1 328 ? -2.706 4.730 30.935 1.00 62.78 328 TYR A O 1
ATOM 2474 N N . ALA A 1 329 ? -4.327 3.259 31.349 1.00 63.00 329 ALA A N 1
ATOM 2475 C CA . ALA A 1 329 ? -4.907 4.036 32.447 1.00 63.00 329 ALA A CA 1
ATOM 2476 C C . ALA A 1 329 ? -3.992 4.113 33.686 1.00 63.00 329 ALA A C 1
ATOM 2478 O O . ALA A 1 329 ? -4.149 5.013 34.510 1.00 63.00 329 ALA A O 1
ATOM 2479 N N . SER A 1 330 ? -3.071 3.156 33.843 1.00 66.56 330 SER A N 1
ATOM 2480 C CA . SER A 1 330 ? -2.125 3.101 34.965 1.00 66.56 330 SER A CA 1
ATOM 2481 C C . SER A 1 330 ? -0.810 3.852 34.727 1.00 66.56 330 SER A C 1
ATOM 2483 O O . SER A 1 330 ? -0.079 4.086 35.691 1.00 66.56 330 SER A O 1
ATOM 2485 N N . SER A 1 331 ? -0.502 4.190 33.469 1.00 58.09 331 SER A N 1
ATOM 2486 C CA . SER A 1 331 ? 0.710 4.906 33.043 1.00 58.09 331 SER A CA 1
ATOM 2487 C C . SER A 1 331 ? 0.495 6.411 32.972 1.00 58.09 331 SER A C 1
ATOM 2489 O O . SER A 1 331 ? 1.393 7.147 33.434 1.00 58.09 331 SER A O 1
#